Protein AF-A0A017T327-F1 (afdb_monomer_lite)

Sequence (247 aa):
MPFDPSALSPHARAAYIRLGWAYSSTDTLTQANEVLNALEKHTPHLAQHGFDATDAARLADARDALEAAGVHRTEQAGAKQRGRLAFTDAIQQAMDARATSSAVLAAVRTALRDTGAPEDPLRLATTTLSQTARLPREGIRAVGLHTQLELLLAAFADHHIAGAATARGGPATVAALTASITTLLAATRDRPARRGTPEETEFLDNQPRRPRADPPGGLDTSQGSRSADPERMSPAPSDPSPSSHPR

Radius of gyration: 33.73 Å; chains: 1; bounding box: 61×64×88 Å

Secondary structure (DSSP, 8-state):
----GGGS-HHHHHHHHHHHTTS-HHHHHHHHHHHHHHHHHHHHHHHHTT--HHHHHHHHHHHHHHHHHHHHHHHHHHHHHHHHHHHHHHHHHHHHHHHHHHHHHHHHHHHHHHTT--HHHHHHHHHHHHHHSSPPPGGGHHHHHHHHHHHHHHHHTSHHHHHHHGGGTHHHHHHHHHHHHHHHHHHHHSS--SS--HHHHHHHHTS------PPP-----------------PPPP----------

Foldseek 3Di:
DADDLVPDDPVVSVVVVVVCVVDDLVRLLVVLVVVLVVCVPCVVVVVVVVCHPVNSVVSVSVSVVSVVVVVVVVVVVVLLVVLVVLLVVLLVLLVVLLVLLLVLLVQLLVVCVVVVHDVVLNVLSVVLNVQSVDQDDPVCRLVSSLVNLVSSLVSCPPPSSVVSSVVVCSVVSNVSSVVSSVSSVVSVVSNPDDDDDVVRVCVVVPDPPPPPPDPDDDDPDDDDDDDDDDDDDDDDDDDDDDDDDDD

Structure (mmCIF, N/CA/C/O backbone):
data_AF-A0A017T327-F1
#
_entry.id   AF-A0A017T327-F1
#
loop_
_atom_site.group_PDB
_atom_site.id
_atom_site.type_symbol
_atom_site.label_atom_id
_atom_site.label_alt_id
_atom_site.label_comp_id
_atom_site.label_asym_id
_atom_site.label_entity_id
_atom_site.label_seq_id
_atom_site.pdbx_PDB_ins_code
_atom_site.Cartn_x
_atom_site.Cartn_y
_atom_site.Cartn_z
_atom_site.occupancy
_atom_site.B_iso_or_equiv
_atom_site.auth_seq_id
_atom_site.auth_comp_id
_atom_site.auth_asym_id
_atom_site.auth_atom_id
_atom_site.pdbx_PDB_model_num
ATOM 1 N N . MET A 1 1 ? 30.798 -8.157 -29.523 1.00 56.25 1 MET A N 1
ATOM 2 C CA . MET A 1 1 ? 31.201 -7.676 -28.178 1.00 56.25 1 MET A CA 1
ATOM 3 C C . MET A 1 1 ? 30.084 -6.744 -27.784 1.00 56.25 1 MET A C 1
ATOM 5 O O . MET A 1 1 ? 29.883 -5.809 -28.544 1.00 56.25 1 MET A O 1
ATOM 9 N N . PRO A 1 2 ? 29.338 -7.009 -26.702 1.00 75.00 2 PRO A N 1
ATOM 10 C CA . PRO A 1 2 ? 28.134 -6.243 -26.397 1.00 75.00 2 PRO A CA 1
ATOM 11 C C . PRO A 1 2 ? 28.452 -4.745 -26.347 1.00 75.00 2 PRO A C 1
ATOM 13 O O . PRO A 1 2 ? 29.491 -4.347 -25.818 1.00 75.00 2 PRO A O 1
ATOM 16 N N . PHE A 1 3 ? 27.579 -3.930 -26.938 1.00 76.19 3 PHE A N 1
ATOM 17 C CA . PHE A 1 3 ? 27.744 -2.482 -26.956 1.00 76.19 3 PHE A CA 1
ATOM 18 C C . PHE A 1 3 ? 27.777 -1.934 -25.521 1.00 76.19 3 PHE A C 1
ATOM 20 O O . PHE A 1 3 ? 26.806 -2.073 -24.779 1.00 76.19 3 PHE A O 1
ATOM 27 N N . ASP A 1 4 ? 28.887 -1.296 -25.143 1.00 79.31 4 ASP A N 1
ATOM 28 C CA . ASP A 1 4 ? 29.060 -0.653 -23.840 1.00 79.31 4 ASP A CA 1
ATOM 29 C C . ASP A 1 4 ? 29.062 0.882 -23.996 1.00 79.31 4 ASP A C 1
ATOM 31 O O . ASP A 1 4 ? 30.048 1.461 -24.467 1.00 79.31 4 ASP A O 1
ATOM 35 N N . PRO A 1 5 ? 27.987 1.580 -23.577 1.00 74.62 5 PRO A N 1
ATOM 36 C CA . PRO A 1 5 ? 27.907 3.037 -23.655 1.00 74.62 5 PRO A CA 1
ATOM 37 C C . PRO A 1 5 ? 28.948 3.758 -22.790 1.00 74.62 5 PRO A C 1
ATOM 39 O O . PRO A 1 5 ? 29.216 4.939 -23.025 1.00 74.62 5 PRO A O 1
ATOM 42 N N . SER A 1 6 ? 29.497 3.091 -21.770 1.00 82.81 6 SER A N 1
ATOM 43 C CA . SER A 1 6 ? 30.489 3.670 -20.858 1.00 82.81 6 SER A CA 1
ATOM 44 C C . SER A 1 6 ? 31.892 3.734 -21.468 1.00 82.81 6 SER A C 1
ATOM 46 O O . SER A 1 6 ? 32.700 4.561 -21.051 1.00 82.81 6 SER A O 1
ATOM 48 N N . ALA A 1 7 ? 32.143 2.950 -22.521 1.00 87.38 7 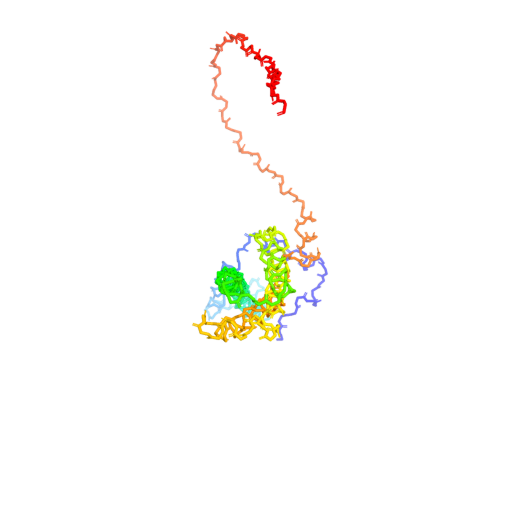ALA A N 1
ATOM 49 C CA . ALA A 1 7 ? 33.377 2.992 -23.300 1.00 87.38 7 ALA A CA 1
ATOM 50 C C . ALA A 1 7 ? 33.428 4.169 -24.298 1.00 87.38 7 ALA A C 1
ATOM 52 O O . ALA A 1 7 ? 34.470 4.431 -24.903 1.00 87.38 7 ALA A O 1
ATOM 53 N N . LEU A 1 8 ? 32.316 4.887 -24.496 1.00 83.75 8 LEU A N 1
ATOM 54 C CA . LEU A 1 8 ? 32.266 6.059 -25.369 1.00 83.75 8 LEU A CA 1
ATOM 55 C C . LEU A 1 8 ? 32.911 7.277 -24.705 1.00 83.75 8 LEU A C 1
ATOM 57 O O . LEU A 1 8 ? 32.752 7.519 -23.508 1.00 83.75 8 LEU A O 1
ATOM 61 N N . SER A 1 9 ? 33.559 8.125 -25.508 1.00 92.25 9 SER A N 1
ATOM 62 C CA . SER A 1 9 ? 34.016 9.424 -25.011 1.00 92.25 9 SER A CA 1
ATOM 63 C C . SER A 1 9 ? 32.823 10.269 -24.528 1.00 92.25 9 SER A C 1
ATOM 65 O O . SER A 1 9 ? 31.735 10.188 -25.115 1.00 92.25 9 SER A O 1
ATOM 67 N N . PRO A 1 10 ? 32.996 11.135 -23.508 1.00 85.94 10 PRO A N 1
ATOM 68 C CA . PRO A 1 10 ? 31.910 11.982 -23.010 1.00 85.94 10 PRO A CA 1
ATOM 69 C C . PRO A 1 10 ? 31.241 12.822 -24.109 1.00 85.94 10 PRO A C 1
ATOM 71 O O . PRO A 1 10 ? 30.020 12.966 -24.124 1.00 85.94 10 PRO A O 1
ATOM 74 N N . HIS A 1 11 ? 32.031 13.319 -25.069 1.00 88.88 11 HIS A N 1
ATOM 75 C CA . HIS A 1 11 ? 31.531 14.086 -26.210 1.00 88.88 11 HIS A CA 1
ATOM 76 C C . HIS A 1 11 ? 30.653 13.238 -27.144 1.00 88.88 11 HIS A C 1
ATOM 78 O O . HIS A 1 11 ? 29.547 13.653 -27.491 1.00 88.88 11 HIS A O 1
ATOM 84 N N . ALA A 1 12 ? 31.111 12.038 -27.522 1.00 83.12 12 ALA A N 1
ATOM 85 C CA . ALA A 1 12 ? 30.338 11.130 -28.371 1.00 83.12 12 ALA A CA 1
ATOM 86 C C . ALA A 1 12 ? 29.037 10.701 -27.679 1.00 83.12 12 ALA A C 1
ATOM 88 O O . ALA A 1 12 ? 27.960 10.779 -28.269 1.00 83.12 12 ALA A O 1
ATOM 89 N N . ARG A 1 13 ? 29.114 10.348 -26.390 1.00 83.94 13 ARG A N 1
ATOM 90 C CA . ARG A 1 13 ? 27.944 10.005 -25.575 1.00 83.94 13 ARG A CA 1
ATOM 91 C C . ARG A 1 13 ? 26.924 11.148 -25.538 1.00 83.94 13 ARG A C 1
ATOM 93 O O . ARG A 1 13 ? 25.742 10.908 -25.767 1.00 83.94 13 ARG A O 1
ATOM 100 N N . ALA A 1 14 ? 27.359 12.389 -25.314 1.00 81.75 14 ALA A N 1
ATOM 101 C CA . ALA A 1 14 ? 26.470 13.554 -25.313 1.00 81.75 14 ALA A CA 1
ATOM 102 C C . ALA A 1 14 ? 25.825 13.819 -26.688 1.00 81.75 14 ALA A C 1
ATOM 104 O O . ALA A 1 14 ? 24.659 14.216 -26.757 1.00 81.75 14 ALA A O 1
ATOM 105 N N . ALA A 1 15 ? 26.556 13.598 -27.785 1.00 82.75 15 ALA A N 1
ATOM 106 C CA . ALA A 1 15 ? 26.017 13.719 -29.138 1.00 82.75 15 ALA A CA 1
ATOM 107 C C . ALA A 1 15 ? 24.936 12.659 -29.416 1.00 82.75 15 ALA A C 1
ATOM 109 O O . ALA A 1 15 ? 23.845 13.012 -29.864 1.00 82.75 15 ALA A O 1
ATOM 110 N N . TYR A 1 16 ? 25.189 11.392 -29.074 1.00 82.19 16 TYR A N 1
ATOM 111 C CA . TYR A 1 16 ? 24.212 10.313 -29.252 1.00 82.19 16 TYR A CA 1
ATOM 112 C C . TYR A 1 16 ? 22.979 10.470 -28.363 1.00 82.19 16 TYR A C 1
ATOM 114 O O . TYR A 1 16 ? 21.868 10.245 -28.832 1.00 82.19 16 TYR A O 1
ATOM 122 N N . ILE A 1 17 ? 23.141 10.924 -27.116 1.00 78.62 17 ILE A N 1
ATOM 123 C CA . ILE A 1 17 ? 22.007 11.248 -26.236 1.00 78.62 17 ILE A CA 1
ATOM 124 C C . ILE A 1 17 ? 21.116 12.313 -26.881 1.00 78.62 17 ILE A C 1
ATOM 126 O O . ILE A 1 17 ? 19.901 12.149 -26.941 1.00 78.62 17 ILE A O 1
ATOM 130 N N . ARG A 1 18 ? 21.721 13.385 -27.404 1.00 81.00 18 ARG A N 1
ATOM 131 C CA . ARG A 1 18 ? 20.990 14.473 -28.062 1.00 81.00 18 ARG A CA 1
ATOM 132 C C . ARG A 1 18 ? 20.267 13.999 -29.318 1.00 81.00 18 ARG A C 1
ATOM 134 O O . ARG A 1 18 ? 19.138 14.417 -29.556 1.00 81.00 18 ARG A O 1
ATOM 141 N N . LEU A 1 19 ? 20.900 13.125 -30.100 1.00 77.06 19 LEU A N 1
ATOM 142 C CA . LEU A 1 19 ? 20.279 12.505 -31.267 1.00 77.06 19 LEU A CA 1
ATOM 143 C C . LEU A 1 19 ? 19.085 11.633 -30.853 1.00 77.06 19 LEU A C 1
ATOM 145 O O . LEU A 1 19 ? 18.007 11.759 -31.425 1.00 77.06 19 LEU A O 1
ATOM 149 N N . GLY A 1 20 ? 19.244 10.831 -29.799 1.00 74.94 20 GLY A N 1
ATOM 150 C CA . GLY A 1 20 ? 18.181 10.002 -29.228 1.00 74.94 20 GLY A CA 1
ATOM 151 C C . GLY A 1 20 ? 17.001 10.787 -28.645 1.00 74.94 20 GLY A C 1
ATOM 152 O O . GLY A 1 20 ? 15.963 10.199 -28.375 1.00 74.94 20 GLY A O 1
ATOM 153 N N . TRP A 1 21 ? 17.108 12.108 -28.464 1.00 75.12 21 TRP A N 1
ATOM 154 C CA . TRP A 1 21 ? 15.959 12.951 -28.108 1.00 75.12 21 TRP A CA 1
ATOM 155 C C . TRP A 1 21 ? 15.069 13.308 -29.299 1.00 75.12 21 TRP A C 1
ATOM 157 O O . TRP A 1 21 ? 13.922 13.707 -29.100 1.00 75.12 21 TRP A O 1
ATOM 167 N N . ALA A 1 22 ? 15.595 13.233 -30.522 1.00 82.12 22 ALA A N 1
ATOM 168 C CA . ALA A 1 22 ? 14.849 13.557 -31.734 1.00 82.12 22 ALA A CA 1
ATOM 169 C C . ALA A 1 22 ? 14.054 12.359 -32.278 1.00 82.12 22 ALA A C 1
ATOM 171 O O . ALA A 1 22 ? 13.077 12.569 -32.992 1.00 82.12 22 ALA A O 1
ATOM 172 N N . TYR A 1 23 ? 14.444 11.133 -31.918 1.00 79.62 23 TYR A N 1
ATOM 173 C CA . TYR A 1 23 ? 13.858 9.894 -32.429 1.00 79.62 23 TYR A CA 1
ATOM 174 C C . TYR A 1 23 ? 13.314 9.036 -31.290 1.00 79.62 23 TYR A C 1
ATOM 176 O O . TYR A 1 23 ? 13.952 8.898 -30.246 1.00 79.62 23 TYR A O 1
ATOM 184 N N . SER A 1 24 ? 12.136 8.438 -31.478 1.00 78.56 24 SER A N 1
ATOM 185 C CA . SER A 1 24 ? 11.610 7.496 -30.490 1.00 78.56 24 SER A CA 1
ATOM 186 C C . SER A 1 24 ? 12.410 6.188 -30.518 1.00 78.56 24 SER A C 1
ATOM 188 O O . SER A 1 24 ? 12.987 5.808 -31.543 1.00 78.56 24 SER A O 1
ATOM 190 N N . SER A 1 25 ? 12.439 5.457 -29.398 1.00 80.00 25 SER A N 1
ATOM 191 C CA . SER A 1 25 ? 13.075 4.134 -29.358 1.00 80.00 25 SER A CA 1
ATOM 192 C C . SER A 1 25 ? 12.413 3.145 -30.318 1.00 80.00 25 SER A C 1
ATOM 194 O O . SER A 1 25 ? 13.096 2.286 -30.860 1.00 80.00 25 SER A O 1
ATOM 196 N N . THR A 1 26 ? 11.105 3.282 -30.555 1.00 77.50 26 THR A N 1
ATOM 197 C CA . THR A 1 26 ? 10.346 2.432 -31.481 1.00 77.50 26 THR A CA 1
ATOM 198 C C . THR A 1 26 ? 10.752 2.686 -32.929 1.00 77.50 26 THR A C 1
ATOM 200 O O . THR A 1 26 ? 11.029 1.734 -33.658 1.00 77.50 26 THR A O 1
ATOM 203 N N . ASP A 1 27 ? 10.859 3.955 -33.332 1.00 81.12 27 ASP A N 1
ATOM 204 C CA . ASP A 1 27 ? 11.292 4.316 -34.689 1.00 81.12 27 ASP A CA 1
ATOM 205 C C . ASP A 1 27 ? 12.746 3.891 -34.913 1.00 81.12 27 ASP A C 1
ATOM 207 O O . ASP A 1 27 ? 13.074 3.307 -35.941 1.00 81.12 27 ASP A O 1
ATOM 211 N N . THR A 1 28 ? 13.599 4.097 -33.903 1.00 86.00 28 THR A N 1
ATOM 212 C CA . THR A 1 28 ? 15.014 3.697 -33.944 1.00 86.00 28 THR A CA 1
ATOM 213 C C . THR A 1 28 ? 15.168 2.178 -34.090 1.00 86.00 28 THR A C 1
ATOM 215 O O . THR A 1 28 ? 15.974 1.722 -34.899 1.00 86.00 28 THR A O 1
ATOM 218 N N . LEU A 1 29 ? 14.386 1.377 -33.352 1.00 87.44 29 LEU A N 1
ATOM 219 C CA . LEU A 1 29 ? 14.380 -0.086 -33.491 1.00 87.44 29 LEU A CA 1
ATOM 220 C C . LEU A 1 29 ? 13.860 -0.531 -34.861 1.00 87.44 29 LEU A C 1
ATOM 222 O O . LEU A 1 29 ? 14.430 -1.437 -35.467 1.00 87.44 29 LEU A O 1
ATOM 226 N N . THR A 1 30 ? 12.797 0.107 -35.354 1.00 87.06 30 THR A N 1
ATOM 227 C CA . THR A 1 30 ? 12.218 -0.195 -36.671 1.00 87.06 30 THR A CA 1
ATOM 228 C C . THR A 1 30 ? 13.243 0.065 -37.770 1.00 87.06 30 THR A C 1
ATOM 230 O O . THR A 1 30 ? 13.539 -0.834 -38.555 1.00 87.06 30 THR A O 1
ATOM 233 N N . GLN A 1 31 ? 13.875 1.240 -37.751 1.00 91.56 31 GLN A N 1
ATOM 234 C CA . GLN A 1 31 ? 14.923 1.605 -38.699 1.00 91.56 31 GLN A CA 1
ATOM 235 C C . GLN A 1 31 ? 16.133 0.663 -38.609 1.00 91.56 31 GLN A C 1
ATOM 237 O O . GLN A 1 31 ? 16.654 0.237 -39.638 1.00 91.56 31 GLN A O 1
ATOM 242 N N . ALA A 1 32 ? 16.576 0.294 -37.402 1.00 91.88 32 ALA A N 1
ATOM 243 C CA . ALA A 1 32 ? 17.675 -0.656 -37.232 1.00 91.88 32 ALA A CA 1
ATOM 244 C C . ALA A 1 32 ? 17.343 -2.028 -37.845 1.00 91.88 32 ALA A C 1
ATOM 246 O O . ALA A 1 32 ? 18.176 -2.602 -38.542 1.00 91.88 32 ALA A O 1
ATOM 247 N N . ASN A 1 33 ? 16.119 -2.527 -37.647 1.00 92.56 33 ASN A N 1
ATOM 248 C CA . ASN A 1 33 ? 15.657 -3.775 -38.257 1.00 92.56 33 ASN A CA 1
ATOM 249 C C . ASN A 1 33 ? 15.582 -3.693 -39.785 1.00 92.56 33 ASN A C 1
ATOM 251 O O . ASN A 1 33 ? 16.017 -4.620 -40.464 1.00 92.56 33 ASN A O 1
ATOM 255 N N . GLU A 1 34 ? 15.075 -2.593 -40.339 1.00 92.94 34 GLU A N 1
ATOM 256 C CA . GLU A 1 34 ? 15.037 -2.381 -41.791 1.00 92.94 34 GLU A CA 1
ATOM 257 C C . GLU A 1 34 ? 16.441 -2.394 -42.403 1.00 92.94 34 GLU A C 1
ATOM 259 O O . GLU A 1 34 ? 16.666 -3.068 -43.410 1.00 92.94 34 GLU A O 1
ATOM 264 N N . VAL A 1 35 ? 17.400 -1.710 -41.771 1.00 90.75 35 VAL A N 1
ATOM 265 C CA . VAL A 1 35 ? 18.796 -1.673 -42.230 1.00 90.75 35 VAL A CA 1
ATOM 266 C C . VAL A 1 35 ? 19.452 -3.052 -42.120 1.00 90.75 35 VAL A C 1
ATOM 268 O O . VAL A 1 35 ? 20.104 -3.489 -43.069 1.00 90.75 35 VAL A O 1
ATOM 271 N N . LEU A 1 36 ? 19.245 -3.772 -41.012 1.00 91.69 36 LEU A N 1
ATOM 272 C CA . LEU A 1 36 ? 19.765 -5.133 -40.827 1.00 91.69 36 LEU A CA 1
ATOM 273 C C . LEU A 1 36 ? 19.181 -6.124 -41.844 1.00 91.69 36 LEU A C 1
ATOM 275 O O . LEU A 1 36 ? 19.925 -6.927 -42.403 1.00 91.69 36 LEU A O 1
ATOM 279 N N . ASN A 1 37 ? 17.895 -6.009 -42.176 1.00 91.06 37 ASN A N 1
ATOM 280 C CA . ASN A 1 37 ? 17.264 -6.823 -43.219 1.00 91.06 37 ASN A CA 1
ATOM 281 C C . ASN A 1 37 ? 17.762 -6.453 -44.628 1.00 91.06 37 ASN A C 1
ATOM 283 O O . ASN A 1 37 ? 17.908 -7.315 -45.496 1.00 91.06 37 ASN A O 1
ATOM 287 N N . ALA A 1 38 ? 18.020 -5.167 -44.887 1.00 89.75 38 ALA A N 1
ATOM 288 C CA . ALA A 1 38 ? 18.541 -4.702 -46.171 1.00 89.75 38 ALA A CA 1
ATOM 289 C C . ALA A 1 38 ? 19.991 -5.158 -46.414 1.00 89.75 38 ALA A C 1
ATOM 291 O O . ALA A 1 38 ? 20.368 -5.419 -47.562 1.00 89.75 38 ALA A O 1
ATOM 292 N N . LEU A 1 39 ? 20.790 -5.300 -45.350 1.00 90.88 39 LEU A N 1
ATOM 293 C CA . LEU A 1 39 ? 22.178 -5.764 -45.427 1.00 90.88 39 LEU A CA 1
ATOM 294 C C . LEU A 1 39 ? 22.304 -7.134 -46.099 1.00 90.88 39 LEU A C 1
ATOM 296 O O . LEU A 1 39 ? 23.193 -7.307 -46.936 1.00 90.88 39 LEU A O 1
ATOM 300 N N . GLU A 1 40 ? 21.372 -8.058 -45.845 1.00 85.75 40 GLU A N 1
ATOM 301 C CA . GLU A 1 40 ? 21.364 -9.394 -46.463 1.00 85.75 40 GLU A CA 1
ATOM 302 C C . GLU A 1 40 ? 21.378 -9.342 -47.999 1.00 85.75 40 GLU A C 1
ATOM 304 O O . GLU A 1 40 ? 21.952 -10.211 -48.653 1.00 85.75 40 GLU A O 1
ATOM 309 N N . LYS A 1 41 ? 20.771 -8.303 -48.586 1.00 91.81 41 LYS A N 1
ATOM 310 C CA . LYS A 1 41 ? 20.596 -8.162 -50.040 1.00 91.81 41 LYS A CA 1
ATOM 311 C C . LYS A 1 41 ? 21.563 -7.166 -50.674 1.00 91.81 41 LYS A C 1
ATOM 313 O O . LYS A 1 41 ? 21.853 -7.275 -51.864 1.00 91.81 41 LYS A O 1
ATOM 318 N N . HIS A 1 42 ? 22.052 -6.193 -49.905 1.00 94.06 42 HIS A N 1
ATOM 319 C CA . HIS A 1 42 ? 22.751 -5.019 -50.441 1.00 94.06 42 HIS A CA 1
ATOM 320 C C . HIS A 1 42 ? 24.172 -4.811 -49.901 1.00 94.06 42 HIS A C 1
ATOM 322 O O . HIS A 1 42 ? 24.777 -3.782 -50.204 1.00 94.06 42 HIS A O 1
ATOM 328 N N . THR A 1 43 ? 24.744 -5.782 -49.175 1.00 91.94 43 THR A N 1
ATOM 329 C CA . THR A 1 43 ? 26.125 -5.707 -48.646 1.00 91.94 43 THR A CA 1
ATOM 330 C C . THR A 1 43 ? 27.156 -5.165 -49.658 1.00 91.94 43 THR A C 1
ATOM 332 O O . THR A 1 43 ? 27.876 -4.232 -49.303 1.00 91.94 43 THR A O 1
ATOM 335 N N . PRO A 1 44 ? 27.231 -5.642 -50.925 1.00 91.25 44 PRO A N 1
ATOM 336 C CA . PRO A 1 44 ? 28.252 -5.164 -51.863 1.00 91.25 44 PRO A CA 1
ATOM 337 C C . PRO A 1 44 ? 28.135 -3.673 -52.203 1.00 91.25 44 PRO A C 1
ATOM 339 O O . PRO A 1 44 ? 29.142 -3.026 -52.474 1.00 91.25 44 PRO A O 1
ATOM 342 N N . HIS A 1 45 ? 26.917 -3.125 -52.189 1.00 92.44 45 HIS A N 1
ATOM 343 C CA . HIS A 1 45 ? 26.681 -1.710 -52.468 1.00 92.44 45 HIS A CA 1
ATOM 344 C C . HIS A 1 45 ? 26.941 -0.847 -51.228 1.00 92.44 45 HIS A C 1
ATOM 346 O O . HIS A 1 45 ? 27.563 0.204 -51.328 1.00 92.44 45 HIS A O 1
ATOM 352 N N . LEU A 1 46 ? 26.558 -1.322 -50.041 1.00 87.19 46 LEU A N 1
ATOM 353 C CA . LEU A 1 46 ? 26.816 -0.626 -48.776 1.00 87.19 46 LEU A CA 1
ATOM 354 C C . LEU A 1 46 ? 28.318 -0.504 -48.473 1.00 87.19 46 LEU A C 1
ATOM 356 O O . LEU A 1 46 ? 28.767 0.553 -48.026 1.00 87.19 46 LEU A O 1
ATOM 360 N N . ALA A 1 47 ? 29.112 -1.515 -48.841 1.00 90.12 47 ALA A N 1
ATOM 361 C CA . ALA A 1 47 ? 30.569 -1.464 -48.737 1.00 90.12 47 ALA A CA 1
ATOM 362 C C . ALA A 1 47 ? 31.193 -0.330 -49.578 1.00 90.12 47 ALA A C 1
ATOM 364 O O . ALA A 1 47 ? 32.182 0.270 -49.161 1.00 90.12 47 ALA A O 1
ATOM 365 N N . GLN A 1 48 ? 30.596 0.028 -50.725 1.00 93.19 48 GLN A N 1
ATOM 366 C CA . GLN A 1 48 ? 31.052 1.162 -51.552 1.00 93.19 48 GLN A CA 1
ATOM 367 C C . GLN A 1 48 ? 30.835 2.516 -50.860 1.00 93.19 48 GLN A C 1
ATOM 369 O O . GLN A 1 48 ? 31.499 3.494 -51.196 1.00 93.19 48 GLN A O 1
ATOM 374 N N . HIS A 1 49 ? 29.934 2.565 -49.878 1.00 90.75 49 HIS A N 1
ATOM 375 C CA . HIS A 1 49 ? 29.635 3.743 -49.068 1.00 90.75 49 HIS A CA 1
ATOM 376 C C . HIS A 1 49 ? 30.312 3.711 -47.690 1.00 90.75 49 HIS A C 1
ATOM 378 O O . HIS A 1 49 ? 30.008 4.543 -46.839 1.00 90.75 49 HIS A O 1
ATOM 384 N N . GLY A 1 50 ? 31.245 2.777 -47.477 1.00 91.25 50 GLY A N 1
ATOM 385 C CA . GLY A 1 50 ? 32.019 2.679 -46.242 1.00 91.25 50 GLY A CA 1
ATOM 386 C C . GLY A 1 50 ? 31.268 2.051 -45.069 1.00 91.25 50 GLY A C 1
ATOM 387 O O . GLY A 1 50 ? 31.734 2.190 -43.947 1.00 91.25 50 GLY A O 1
ATOM 388 N N . PHE A 1 51 ? 30.137 1.379 -45.311 1.00 90.62 51 PHE A N 1
ATOM 389 C CA . PHE A 1 51 ? 29.445 0.588 -44.295 1.00 90.62 51 PHE A CA 1
ATOM 390 C C . PHE A 1 51 ? 29.883 -0.873 -44.409 1.00 90.62 51 PHE A C 1
ATOM 392 O O . PHE A 1 51 ? 29.591 -1.537 -45.410 1.00 90.62 51 PHE A O 1
ATOM 399 N N . ASP A 1 52 ? 30.597 -1.367 -43.402 1.00 91.81 52 ASP A N 1
ATOM 400 C CA . ASP A 1 52 ? 31.197 -2.700 -43.426 1.00 91.81 52 ASP A CA 1
ATOM 401 C C . ASP A 1 52 ? 30.536 -3.689 -42.443 1.00 91.81 52 ASP A C 1
ATOM 403 O O . ASP A 1 52 ? 29.529 -3.410 -41.787 1.00 91.81 52 ASP A O 1
ATOM 407 N N . ALA A 1 53 ? 31.097 -4.899 -42.356 1.00 89.81 53 ALA A N 1
ATOM 408 C CA . ALA A 1 53 ? 30.607 -5.938 -41.451 1.00 89.81 53 ALA A CA 1
ATOM 409 C C . ALA A 1 53 ? 30.757 -5.568 -39.960 1.00 89.81 53 ALA A C 1
ATOM 411 O O . ALA A 1 53 ? 29.984 -6.044 -39.127 1.00 89.81 53 ALA A O 1
ATOM 412 N N . THR A 1 54 ? 31.727 -4.721 -39.613 1.00 91.06 54 THR A N 1
ATOM 413 C CA . THR A 1 54 ? 31.926 -4.222 -38.247 1.00 91.06 54 THR A CA 1
ATOM 414 C C . THR A 1 54 ? 30.800 -3.269 -37.864 1.00 91.06 54 THR A C 1
ATOM 416 O O . THR A 1 54 ? 30.269 -3.360 -36.755 1.00 91.06 54 THR A O 1
ATOM 419 N N . ASP A 1 55 ? 30.406 -2.381 -38.776 1.00 90.81 55 ASP A N 1
ATOM 420 C CA . ASP A 1 55 ? 29.290 -1.458 -38.559 1.00 90.81 55 ASP A CA 1
ATOM 421 C C . ASP A 1 55 ? 27.952 -2.197 -38.477 1.00 90.81 55 ASP A C 1
ATOM 423 O O . ASP A 1 55 ? 27.145 -1.912 -37.588 1.00 90.81 55 ASP A O 1
ATOM 427 N N . ALA A 1 56 ? 27.751 -3.212 -39.326 1.00 91.62 56 ALA A N 1
ATOM 428 C CA . ALA A 1 56 ? 26.604 -4.117 -39.243 1.00 91.62 56 ALA A CA 1
ATOM 429 C C . ALA A 1 56 ? 26.507 -4.792 -37.865 1.00 91.62 56 ALA A C 1
ATOM 431 O O . ALA A 1 56 ? 25.445 -4.780 -37.240 1.00 91.62 56 ALA A O 1
ATOM 432 N N . ALA A 1 57 ? 27.624 -5.336 -37.366 1.00 91.62 57 ALA A N 1
ATOM 433 C CA . ALA A 1 57 ? 27.677 -5.975 -36.053 1.00 91.62 57 ALA A CA 1
ATOM 434 C C . ALA A 1 57 ? 27.374 -4.983 -34.919 1.00 91.62 57 ALA A C 1
ATOM 436 O O . ALA A 1 57 ? 26.600 -5.296 -34.017 1.00 91.62 57 ALA A O 1
ATOM 437 N N . ARG A 1 58 ? 27.912 -3.758 -34.989 1.00 88.88 58 ARG A N 1
ATOM 438 C CA . ARG A 1 58 ? 27.621 -2.697 -34.009 1.00 88.88 58 ARG A CA 1
ATOM 439 C C . ARG A 1 58 ? 26.153 -2.282 -34.016 1.00 88.88 58 ARG A C 1
ATOM 441 O O . ARG A 1 58 ? 25.599 -2.037 -32.948 1.00 88.88 58 ARG A O 1
ATOM 448 N N . LEU A 1 59 ? 25.527 -2.191 -35.191 1.00 91.12 59 LEU A N 1
ATOM 449 C CA . LEU A 1 59 ? 24.104 -1.874 -35.309 1.00 91.12 59 LEU A CA 1
ATOM 450 C C . LEU A 1 59 ? 23.232 -2.984 -34.710 1.00 91.12 59 LEU A C 1
ATOM 452 O O . LEU A 1 59 ? 22.280 -2.675 -33.996 1.00 91.12 59 LEU A O 1
ATOM 456 N N . ALA A 1 60 ? 23.572 -4.252 -34.957 1.00 92.88 60 ALA A N 1
ATOM 457 C CA . ALA A 1 60 ? 22.889 -5.393 -34.350 1.00 92.88 60 ALA A CA 1
ATOM 458 C C . ALA A 1 60 ? 23.025 -5.382 -32.818 1.00 92.88 60 ALA A C 1
ATOM 460 O O . ALA A 1 60 ? 22.012 -5.407 -32.122 1.00 92.88 60 ALA A O 1
ATOM 461 N N . ASP A 1 61 ? 24.247 -5.221 -32.297 1.00 89.06 61 ASP A N 1
ATOM 462 C CA . ASP A 1 61 ? 24.502 -5.131 -30.853 1.00 89.06 61 ASP A CA 1
ATOM 463 C C . ASP A 1 61 ? 23.735 -3.947 -30.216 1.00 89.06 61 ASP A C 1
ATOM 465 O O . ASP A 1 61 ? 23.168 -4.071 -29.128 1.00 89.06 61 ASP A O 1
ATOM 469 N N . ALA A 1 62 ? 23.676 -2.794 -30.895 1.00 87.31 62 ALA A N 1
ATOM 470 C CA . ALA A 1 62 ? 22.943 -1.618 -30.424 1.00 87.31 62 ALA A CA 1
ATOM 471 C C . ALA A 1 62 ? 21.416 -1.809 -30.456 1.00 87.31 62 ALA A C 1
ATOM 473 O O . ALA A 1 62 ? 20.730 -1.361 -29.533 1.00 87.31 62 ALA A O 1
ATOM 474 N N . ARG A 1 63 ? 20.879 -2.478 -31.486 1.00 91.31 63 ARG A N 1
ATOM 475 C CA . ARG A 1 63 ? 19.459 -2.851 -31.565 1.00 91.31 63 ARG A CA 1
ATOM 476 C C . ARG A 1 63 ? 19.090 -3.770 -30.406 1.00 91.31 63 ARG A C 1
ATOM 478 O O . ARG A 1 63 ? 18.136 -3.468 -29.696 1.00 91.31 63 ARG A O 1
ATOM 485 N N . ASP A 1 64 ? 19.855 -4.837 -30.195 1.00 89.25 64 ASP A N 1
ATOM 486 C CA . ASP A 1 64 ? 19.570 -5.836 -29.159 1.00 89.25 64 ASP A CA 1
ATOM 487 C C . ASP A 1 64 ? 19.633 -5.204 -27.762 1.00 89.25 64 ASP A C 1
ATOM 489 O O . ASP A 1 64 ? 18.765 -5.438 -26.918 1.00 89.25 64 ASP A O 1
ATOM 493 N N . ALA A 1 65 ? 20.603 -4.312 -27.532 1.00 83.62 65 ALA A N 1
ATOM 494 C CA . ALA A 1 65 ? 20.684 -3.531 -26.301 1.00 83.62 65 ALA A CA 1
ATOM 495 C C . ALA A 1 65 ? 19.473 -2.596 -26.114 1.00 83.62 65 ALA A C 1
ATOM 497 O O . ALA A 1 65 ? 18.960 -2.459 -24.999 1.00 83.62 65 ALA A O 1
ATOM 498 N N . LEU A 1 66 ? 18.998 -1.951 -27.185 1.00 83.94 66 LEU A N 1
ATOM 499 C CA . LEU A 1 66 ? 17.830 -1.070 -27.143 1.00 83.94 66 LEU A CA 1
ATOM 500 C C . LEU A 1 66 ? 16.529 -1.851 -26.902 1.00 83.94 66 LEU A C 1
ATOM 502 O O . LEU A 1 66 ? 15.678 -1.390 -26.138 1.00 83.94 66 LEU A O 1
ATOM 506 N N . GLU A 1 67 ? 16.392 -3.031 -27.501 1.00 84.94 67 GLU A N 1
ATOM 507 C CA . GLU A 1 67 ? 15.266 -3.942 -27.292 1.00 84.94 67 GLU A CA 1
ATOM 508 C C . GLU A 1 67 ? 15.236 -4.453 -25.84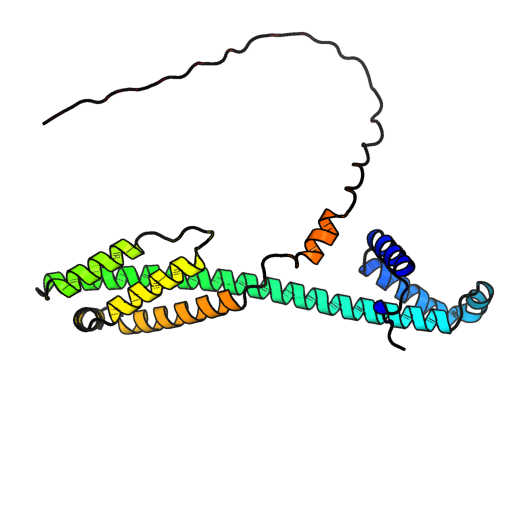6 1.00 84.94 67 GLU A C 1
ATOM 510 O O . GLU A 1 67 ? 14.227 -4.280 -25.154 1.00 84.94 67 GLU A O 1
ATOM 515 N N . ALA A 1 68 ? 16.364 -4.963 -25.341 1.00 76.38 68 ALA A N 1
ATOM 516 C CA . ALA A 1 68 ? 16.501 -5.397 -23.951 1.00 76.38 68 ALA A CA 1
ATOM 517 C C . ALA A 1 68 ? 16.188 -4.258 -22.963 1.00 76.38 68 ALA A C 1
ATOM 519 O O . ALA A 1 68 ? 15.425 -4.432 -22.008 1.00 76.38 68 ALA A O 1
ATOM 520 N N . ALA A 1 69 ? 16.697 -3.048 -23.222 1.00 76.88 69 ALA A N 1
ATOM 521 C CA . ALA A 1 69 ? 16.369 -1.871 -22.420 1.00 76.88 69 ALA A CA 1
ATOM 522 C C . ALA A 1 69 ? 14.869 -1.516 -22.480 1.00 76.88 69 ALA A C 1
ATOM 524 O O . ALA A 1 69 ? 14.300 -1.082 -21.474 1.00 76.88 69 ALA A O 1
ATOM 525 N N . GLY A 1 70 ? 14.215 -1.698 -23.631 1.00 77.38 70 GLY A N 1
ATOM 526 C CA . GLY A 1 70 ? 12.773 -1.505 -23.805 1.00 77.38 70 GLY A CA 1
ATOM 527 C C . GLY A 1 70 ? 11.931 -2.472 -22.967 1.00 77.38 70 GLY A C 1
ATOM 528 O O . GLY A 1 70 ? 10.977 -2.041 -22.305 1.00 77.38 70 GLY A O 1
ATOM 529 N N . VAL A 1 71 ? 12.320 -3.750 -22.923 1.00 70.00 71 VAL A N 1
ATOM 530 C CA . VAL A 1 71 ? 11.695 -4.773 -22.067 1.00 70.00 71 VAL A CA 1
ATOM 531 C C . VAL A 1 71 ? 11.810 -4.370 -20.597 1.00 70.00 71 VAL A C 1
ATOM 533 O O . VAL A 1 71 ? 10.790 -4.239 -19.916 1.00 70.00 71 VAL A O 1
ATOM 536 N N . HIS A 1 72 ? 13.015 -4.028 -20.134 1.00 69.12 72 HIS A N 1
ATOM 537 C CA . HIS A 1 72 ? 13.233 -3.618 -18.744 1.00 69.12 72 HIS A CA 1
ATOM 538 C C . HIS A 1 72 ? 12.448 -2.362 -18.347 1.00 69.12 72 HIS A C 1
ATOM 540 O O . HIS A 1 72 ? 11.882 -2.307 -17.254 1.00 69.12 72 HIS A O 1
ATOM 546 N N . ARG A 1 73 ? 12.344 -1.353 -19.226 1.00 73.00 73 ARG A N 1
ATOM 547 C CA . ARG A 1 73 ? 11.514 -0.161 -18.959 1.00 73.00 73 ARG A CA 1
ATOM 548 C C . ARG A 1 73 ? 10.043 -0.525 -18.791 1.00 73.00 73 ARG A C 1
ATOM 550 O O . ARG A 1 73 ? 9.381 0.005 -17.898 1.00 73.00 73 ARG A O 1
ATOM 557 N N . THR A 1 74 ? 9.536 -1.421 -19.633 1.00 69.38 74 THR A N 1
ATOM 558 C CA . THR A 1 74 ? 8.138 -1.868 -19.587 1.00 69.38 74 THR A CA 1
ATOM 559 C C . THR A 1 74 ? 7.863 -2.672 -18.317 1.00 69.38 74 THR A C 1
ATOM 561 O O . THR A 1 74 ? 6.871 -2.420 -17.629 1.00 69.38 74 THR A O 1
ATOM 564 N N . GLU A 1 75 ? 8.773 -3.569 -17.938 1.00 70.31 75 GLU A N 1
ATOM 565 C CA . GLU A 1 75 ? 8.707 -4.329 -16.686 1.00 70.31 75 GLU A CA 1
ATOM 566 C C . GLU A 1 75 ? 8.729 -3.416 -15.457 1.00 70.31 75 GLU A C 1
ATOM 568 O O . GLU A 1 75 ? 7.888 -3.562 -14.567 1.00 70.31 75 GLU A O 1
ATOM 573 N N . GLN A 1 76 ? 9.636 -2.436 -15.422 1.00 79.44 76 GLN A N 1
ATOM 574 C CA . GLN A 1 76 ? 9.735 -1.459 -14.335 1.00 79.44 76 GLN A CA 1
ATOM 575 C C . GLN A 1 76 ? 8.497 -0.561 -14.257 1.00 79.44 76 GLN A C 1
ATOM 577 O O . GLN A 1 76 ? 7.989 -0.301 -13.163 1.00 79.44 76 GLN A O 1
ATOM 582 N N . ALA A 1 77 ? 7.975 -0.102 -15.398 1.00 77.56 77 ALA A N 1
ATOM 583 C CA . ALA A 1 77 ? 6.731 0.659 -15.452 1.00 77.56 77 ALA A CA 1
ATOM 584 C C . ALA A 1 77 ? 5.551 -0.175 -14.929 1.00 77.56 77 ALA A C 1
ATOM 586 O O . ALA A 1 77 ? 4.772 0.311 -14.103 1.00 77.56 77 ALA A O 1
ATOM 587 N N . GLY A 1 78 ? 5.468 -1.446 -15.333 1.00 79.12 78 GLY A N 1
ATOM 588 C CA . GLY A 1 78 ? 4.480 -2.401 -14.838 1.00 79.12 78 GLY A CA 1
ATOM 589 C C . GLY A 1 78 ? 4.609 -2.653 -13.335 1.00 79.12 78 GLY A C 1
ATOM 590 O O . GLY A 1 78 ? 3.616 -2.581 -12.612 1.00 79.12 78 GLY A O 1
ATOM 591 N N . ALA A 1 79 ? 5.824 -2.871 -12.832 1.00 84.31 79 ALA A N 1
ATOM 592 C CA . ALA A 1 79 ? 6.099 -3.047 -11.407 1.00 84.31 79 ALA A CA 1
ATOM 593 C C . ALA A 1 79 ? 5.715 -1.801 -10.596 1.00 84.31 79 ALA A C 1
ATOM 595 O O . ALA A 1 79 ? 5.037 -1.911 -9.575 1.00 84.31 79 ALA A O 1
ATOM 596 N N . LYS A 1 80 ? 6.054 -0.605 -11.088 1.00 85.81 80 LYS A N 1
ATOM 597 C CA . LYS A 1 80 ? 5.675 0.672 -10.470 1.00 85.81 80 LYS A CA 1
ATOM 598 C C . LYS A 1 80 ? 4.163 0.866 -10.437 1.00 85.81 80 LYS A C 1
ATOM 600 O O . LYS A 1 80 ? 3.640 1.356 -9.437 1.00 85.81 80 LYS A O 1
ATOM 605 N N . GLN A 1 81 ? 3.462 0.501 -11.510 1.00 87.94 81 GLN A N 1
ATOM 606 C CA . GLN A 1 81 ? 2.004 0.574 -11.556 1.00 87.94 81 GLN A CA 1
ATOM 607 C C . GLN A 1 81 ? 1.366 -0.412 -10.573 1.00 87.94 81 GLN A C 1
ATOM 609 O O . GLN A 1 81 ? 0.504 -0.009 -9.795 1.00 87.94 81 GLN A O 1
ATOM 614 N N . ARG A 1 82 ? 1.833 -1.667 -10.542 1.00 89.50 82 ARG A N 1
ATOM 615 C CA . ARG A 1 82 ? 1.376 -2.674 -9.570 1.00 89.50 82 ARG A CA 1
ATOM 616 C C . ARG A 1 82 ? 1.619 -2.226 -8.129 1.00 89.50 82 ARG A C 1
ATOM 618 O O . ARG A 1 82 ? 0.697 -2.283 -7.327 1.00 89.50 82 ARG A O 1
ATOM 625 N N . GLY A 1 83 ? 2.804 -1.697 -7.818 1.00 91.12 83 GLY A N 1
ATOM 626 C CA . GLY A 1 83 ? 3.125 -1.185 -6.482 1.00 91.12 83 GLY A CA 1
ATOM 627 C C . GLY A 1 83 ? 2.248 -0.000 -6.061 1.00 91.12 83 GLY A C 1
ATOM 628 O O . GLY A 1 83 ? 1.840 0.093 -4.908 1.00 91.12 83 GLY A O 1
ATOM 629 N N . ARG A 1 84 ? 1.891 0.891 -6.998 1.00 91.31 84 ARG A N 1
ATOM 630 C CA . ARG A 1 84 ? 0.940 1.985 -6.730 1.00 91.31 84 ARG A CA 1
ATOM 631 C C . ARG A 1 84 ? -0.460 1.474 -6.412 1.00 91.31 84 ARG A C 1
ATOM 633 O O . ARG A 1 84 ? -1.060 1.976 -5.469 1.00 91.31 84 ARG A O 1
ATOM 640 N N . LEU A 1 85 ? -0.964 0.513 -7.186 1.00 93.06 85 LEU A N 1
ATOM 641 C CA . LEU A 1 85 ? -2.275 -0.092 -6.943 1.00 93.06 85 LEU A CA 1
ATOM 642 C C . LEU A 1 85 ? -2.294 -0.817 -5.595 1.00 93.06 85 LEU A C 1
ATOM 644 O O . LEU A 1 85 ? -3.131 -0.497 -4.762 1.00 93.06 85 LEU A O 1
ATOM 648 N N . ALA A 1 86 ? -1.292 -1.660 -5.326 1.00 94.12 86 ALA A N 1
ATOM 649 C CA . ALA A 1 86 ? -1.155 -2.360 -4.050 1.00 94.12 86 ALA A CA 1
ATOM 650 C C . ALA A 1 86 ? -1.111 -1.398 -2.849 1.00 94.12 86 ALA A C 1
ATOM 652 O O . ALA A 1 86 ? -1.720 -1.663 -1.816 1.00 94.12 86 ALA A O 1
ATOM 653 N N . PHE A 1 87 ? -0.433 -0.252 -2.982 1.00 95.25 87 PHE A N 1
ATOM 654 C CA . PHE A 1 87 ? -0.420 0.776 -1.941 1.00 95.25 87 PHE A CA 1
ATOM 655 C C . PHE A 1 87 ? -1.788 1.437 -1.738 1.00 95.25 87 PHE A C 1
ATOM 657 O O . PHE A 1 87 ? -2.209 1.624 -0.597 1.00 95.25 87 PHE A O 1
ATOM 664 N N . THR A 1 88 ? -2.493 1.781 -2.818 1.00 95.56 88 THR A N 1
ATOM 665 C CA . THR A 1 88 ? -3.858 2.322 -2.731 1.00 95.56 88 THR A CA 1
ATOM 666 C C . THR A 1 88 ? -4.809 1.322 -2.070 1.00 95.56 88 THR A C 1
ATOM 668 O O . THR A 1 88 ? -5.541 1.699 -1.155 1.00 95.56 88 THR A O 1
ATOM 671 N N . ASP A 1 89 ? -4.740 0.049 -2.461 1.00 96.56 89 ASP A N 1
ATOM 672 C CA . ASP A 1 89 ? -5.562 -1.023 -1.895 1.00 96.56 89 ASP A CA 1
ATOM 673 C C . ASP A 1 89 ? -5.263 -1.222 -0.404 1.00 96.56 89 ASP A C 1
ATOM 675 O O . ASP A 1 89 ? -6.184 -1.319 0.405 1.00 96.56 89 ASP A O 1
ATOM 679 N N . ALA A 1 90 ? -3.986 -1.196 -0.007 1.00 97.31 90 ALA A N 1
ATOM 680 C CA . ALA A 1 90 ? -3.583 -1.291 1.395 1.00 97.31 90 ALA A CA 1
ATOM 681 C C . ALA A 1 90 ? -4.122 -0.125 2.246 1.00 97.31 90 ALA A C 1
ATOM 683 O O . ALA A 1 90 ? -4.555 -0.334 3.380 1.00 97.31 90 ALA A O 1
ATOM 684 N N . ILE A 1 91 ? -4.135 1.102 1.708 1.00 97.94 91 ILE A N 1
ATOM 685 C CA . ILE A 1 91 ? -4.732 2.266 2.384 1.00 97.94 91 ILE A CA 1
ATOM 686 C C . ILE A 1 91 ? -6.240 2.082 2.551 1.00 97.94 91 ILE A C 1
ATOM 688 O O . ILE A 1 91 ? -6.762 2.359 3.633 1.00 97.94 91 ILE A O 1
ATOM 692 N N . GLN A 1 92 ? -6.928 1.608 1.512 1.00 98.19 92 GLN A N 1
ATOM 693 C CA . GLN A 1 92 ? -8.367 1.366 1.570 1.00 98.19 92 GLN A CA 1
ATOM 694 C C . GLN A 1 92 ? -8.701 0.285 2.607 1.00 98.19 92 GLN A C 1
ATOM 696 O O . GLN A 1 92 ? -9.501 0.531 3.508 1.00 98.19 92 GLN A O 1
ATOM 701 N N . GLN A 1 93 ? -7.994 -0.849 2.575 1.00 97.88 93 GLN A N 1
ATOM 702 C CA . GLN A 1 93 ? -8.135 -1.918 3.569 1.00 97.88 93 GLN A CA 1
ATOM 703 C C . GLN A 1 93 ? -7.896 -1.415 5.000 1.00 97.88 93 GLN A C 1
ATOM 705 O O . GLN A 1 93 ? -8.654 -1.749 5.908 1.00 97.88 93 GLN A O 1
ATOM 710 N N . ALA A 1 94 ? -6.875 -0.580 5.216 1.00 98.12 94 ALA A N 1
ATOM 711 C CA . ALA A 1 94 ? -6.604 0.022 6.520 1.00 98.12 94 ALA A CA 1
ATOM 712 C C . ALA A 1 94 ? -7.737 0.957 6.986 1.00 98.12 94 ALA A C 1
ATOM 714 O O . ALA A 1 94 ? -8.082 0.973 8.170 1.00 98.12 94 ALA A O 1
ATOM 715 N N . MET A 1 95 ? -8.342 1.726 6.076 1.00 98.38 95 MET A N 1
ATOM 716 C CA . MET A 1 95 ? -9.491 2.580 6.392 1.00 98.38 95 MET A CA 1
ATOM 717 C C . MET A 1 95 ? -10.729 1.762 6.775 1.00 98.38 95 MET A C 1
ATOM 719 O O . MET A 1 95 ? -11.390 2.096 7.764 1.00 98.38 95 MET A O 1
ATOM 723 N N . ASP A 1 96 ? -11.000 0.682 6.046 1.00 98.00 96 ASP A N 1
ATOM 724 C CA . ASP A 1 96 ? -12.133 -0.212 6.301 1.00 98.00 96 ASP A CA 1
ATOM 725 C C . ASP A 1 96 ? -11.959 -0.973 7.624 1.00 98.00 96 ASP A C 1
ATOM 727 O O . ASP A 1 96 ? -12.887 -1.041 8.440 1.00 98.00 96 ASP A O 1
ATOM 731 N N . ALA A 1 97 ? -10.744 -1.462 7.897 1.00 97.81 97 ALA A N 1
ATOM 732 C CA . ALA A 1 97 ? -10.394 -2.097 9.165 1.00 97.81 97 ALA A CA 1
ATOM 733 C C . ALA A 1 97 ? -10.556 -1.130 10.344 1.00 97.81 97 ALA A C 1
ATOM 735 O O . ALA A 1 97 ? -11.152 -1.497 11.360 1.00 97.81 97 ALA A O 1
ATOM 736 N N . ARG A 1 98 ? -10.108 0.126 10.204 1.00 98.50 98 ARG A N 1
ATOM 737 C CA . ARG A 1 98 ? -10.327 1.174 11.212 1.00 98.50 98 ARG A CA 1
ATOM 738 C C . ARG A 1 98 ? -11.818 1.391 11.461 1.00 98.50 98 ARG A C 1
ATOM 740 O O . ARG A 1 98 ? -12.243 1.347 12.610 1.00 98.50 98 ARG A O 1
ATOM 747 N N . ALA A 1 99 ? -12.605 1.626 10.409 1.00 98.06 99 ALA A N 1
ATOM 748 C CA . ALA A 1 99 ? -14.034 1.913 10.536 1.00 98.06 99 ALA A CA 1
ATOM 749 C C . ALA A 1 99 ? -14.787 0.768 11.235 1.00 98.06 99 ALA A C 1
ATOM 751 O O . ALA A 1 99 ? -15.524 1.004 12.196 1.00 98.06 99 ALA A O 1
ATOM 752 N N . THR A 1 100 ? -14.532 -0.471 10.810 1.00 97.62 100 THR A N 1
ATOM 753 C CA . THR A 1 100 ? -15.126 -1.680 11.400 1.00 97.62 100 THR A CA 1
ATOM 754 C C . THR A 1 100 ? -14.725 -1.837 12.867 1.00 97.62 100 THR A C 1
ATOM 756 O O . THR A 1 100 ? -15.575 -2.056 13.729 1.00 97.62 100 THR A O 1
ATOM 759 N N . SER A 1 101 ? -13.441 -1.651 13.179 1.00 97.81 101 SER A N 1
ATOM 760 C CA . SER A 1 101 ? -12.924 -1.771 14.547 1.00 97.81 101 SER A CA 1
ATOM 761 C C . SER A 1 101 ? -13.492 -0.709 15.483 1.00 97.81 101 SER A C 1
ATOM 763 O O . SER A 1 101 ? -13.864 -1.020 16.614 1.00 97.81 101 SER A O 1
ATOM 765 N N . SER A 1 102 ? -13.624 0.536 15.016 1.00 98.50 102 SER A N 1
ATOM 766 C CA . SER A 1 102 ? -14.276 1.605 15.776 1.00 98.50 102 SER A CA 1
ATOM 767 C C . SER A 1 102 ? -15.755 1.299 16.038 1.00 98.50 102 SER A C 1
ATOM 769 O O . SER A 1 102 ? -16.238 1.569 17.136 1.00 98.50 102 SER A O 1
ATOM 771 N N . ALA A 1 103 ? -16.473 0.704 15.080 1.00 98.06 103 ALA A N 1
ATOM 772 C CA . ALA A 1 103 ? -17.867 0.302 15.278 1.00 98.06 103 ALA A CA 1
ATOM 773 C C . ALA A 1 103 ? -18.002 -0.794 16.351 1.00 98.06 103 ALA A C 1
ATOM 775 O O . ALA A 1 103 ? -18.822 -0.666 17.264 1.00 98.06 103 ALA A O 1
ATOM 776 N N . VAL A 1 104 ? -17.150 -1.825 16.299 1.00 97.94 104 VAL A N 1
ATOM 777 C CA . VAL A 1 104 ? -17.117 -2.891 17.317 1.00 97.94 104 VAL A CA 1
ATOM 778 C C . VAL A 1 104 ? -16.755 -2.321 18.688 1.00 97.94 104 VAL A C 1
ATOM 780 O O . VAL A 1 104 ? -17.450 -2.596 19.666 1.00 97.94 104 VAL A O 1
ATOM 783 N N . LEU A 1 105 ? -15.733 -1.465 18.776 1.00 98.38 105 LEU A N 1
ATOM 784 C CA . LEU A 1 105 ? -15.323 -0.847 20.039 1.00 98.38 105 LEU A CA 1
ATOM 785 C C . LEU A 1 105 ? -16.415 0.066 20.624 1.00 98.38 105 LEU A C 1
ATOM 787 O O . LEU A 1 105 ? -16.607 0.101 21.840 1.00 98.38 105 LEU A O 1
ATOM 791 N N . ALA A 1 106 ? -17.181 0.767 19.782 1.00 98.31 106 ALA A N 1
ATOM 792 C CA . ALA A 1 106 ? -18.332 1.552 20.226 1.00 98.31 106 ALA A CA 1
ATOM 793 C C . ALA A 1 106 ? -19.440 0.668 20.822 1.00 98.31 106 ALA A C 1
ATOM 795 O O . ALA A 1 106 ? -19.983 1.013 21.874 1.00 98.31 106 ALA A O 1
ATOM 796 N N . ALA A 1 107 ? -19.735 -0.480 20.203 1.00 97.81 107 ALA A N 1
ATOM 797 C CA . ALA A 1 107 ? -20.689 -1.454 20.733 1.00 97.81 107 ALA A CA 1
ATOM 798 C C . ALA A 1 107 ? -20.202 -2.089 22.048 1.00 97.81 107 ALA A C 1
ATOM 800 O O . ALA A 1 107 ? -20.987 -2.262 22.981 1.00 97.81 107 ALA A O 1
ATOM 801 N N . VAL A 1 108 ? -18.902 -2.386 22.149 1.00 97.94 108 VAL A N 1
ATOM 802 C CA . VAL A 1 108 ? -18.262 -2.881 23.378 1.00 97.94 108 VAL A CA 1
ATOM 803 C C . VAL A 1 108 ? -18.367 -1.859 24.503 1.00 97.94 108 VAL A C 1
ATOM 805 O O . VAL A 1 108 ? -18.765 -2.216 25.607 1.00 97.94 108 VAL A O 1
ATOM 808 N N . ARG A 1 109 ? -18.094 -0.580 24.229 1.00 98.44 109 ARG A N 1
ATOM 809 C CA . ARG A 1 109 ? -18.243 0.497 25.216 1.00 98.44 109 ARG A CA 1
ATOM 810 C C . ARG A 1 109 ? -19.670 0.574 25.768 1.00 98.44 109 ARG A C 1
ATOM 812 O O . ARG A 1 109 ? -19.835 0.766 26.968 1.00 98.44 109 ARG A O 1
ATOM 819 N N . THR A 1 110 ? -20.689 0.438 24.918 1.00 98.19 110 THR A N 1
ATOM 820 C CA . THR A 1 110 ? -22.091 0.396 25.371 1.00 98.19 110 THR A CA 1
ATOM 821 C C . THR A 1 110 ? -22.333 -0.812 26.272 1.00 98.19 110 THR A C 1
ATOM 823 O O . THR A 1 110 ? -22.812 -0.649 27.386 1.00 98.19 110 THR A O 1
ATOM 826 N N . ALA A 1 111 ? -21.890 -2.000 25.855 1.00 97.88 111 ALA A N 1
ATOM 827 C CA . ALA A 1 111 ? -22.051 -3.220 26.640 1.00 97.88 111 ALA A CA 1
ATOM 828 C C . ALA A 1 111 ? -21.379 -3.148 28.019 1.00 97.88 111 ALA A C 1
ATOM 830 O O . ALA A 1 111 ? -21.985 -3.532 29.012 1.00 97.88 111 ALA A O 1
ATOM 831 N N . LEU A 1 112 ? -20.152 -2.621 28.085 1.00 97.38 112 LEU A N 1
ATOM 832 C CA . LEU A 1 112 ? -19.425 -2.423 29.340 1.00 97.38 112 LEU A CA 1
ATOM 833 C C . LEU A 1 112 ? -20.193 -1.505 30.301 1.00 97.38 112 LEU A C 1
ATOM 835 O O . LEU A 1 112 ? -20.198 -1.743 31.508 1.00 97.38 112 LEU A O 1
ATOM 839 N N . ARG A 1 113 ? -20.862 -0.473 29.772 1.00 98.06 113 ARG A N 1
ATOM 840 C CA . ARG A 1 113 ? -21.687 0.438 30.572 1.00 98.06 113 ARG A CA 1
ATOM 841 C C . ARG A 1 113 ? -22.922 -0.278 31.106 1.00 98.06 113 ARG A C 1
ATOM 843 O O . ARG A 1 113 ? -23.212 -0.154 32.291 1.00 98.06 113 ARG A O 1
ATOM 850 N N . ASP A 1 114 ? -23.604 -1.036 30.254 1.00 97.50 114 ASP A N 1
ATOM 851 C CA . ASP A 1 114 ? -24.836 -1.746 30.613 1.00 97.50 114 ASP A CA 1
ATOM 852 C C . ASP A 1 114 ? -24.592 -2.813 31.692 1.00 97.50 114 ASP A C 1
ATOM 854 O O . ASP A 1 114 ? -25.446 -3.045 32.543 1.00 97.50 114 ASP A O 1
ATOM 858 N N . THR A 1 115 ? -23.409 -3.436 31.700 1.00 97.56 115 THR A N 1
ATOM 859 C CA . THR A 1 115 ? -23.028 -4.439 32.706 1.00 97.56 115 THR A CA 1
ATOM 860 C C . THR A 1 115 ? -22.411 -3.848 33.975 1.00 97.56 115 THR A C 1
ATOM 862 O O . THR A 1 115 ? -22.037 -4.610 34.863 1.00 97.56 115 THR A O 1
ATOM 865 N N . GLY A 1 116 ? -22.236 -2.524 34.061 1.00 96.69 116 GLY A N 1
ATOM 866 C CA . GLY A 1 116 ? -21.552 -1.885 35.191 1.00 96.69 116 GLY A CA 1
ATOM 867 C C . GLY A 1 116 ? -20.080 -2.297 35.324 1.00 96.69 116 GLY A C 1
ATOM 868 O O . GLY A 1 116 ? -19.593 -2.493 36.435 1.00 96.69 116 GLY A O 1
ATOM 869 N N . ALA A 1 117 ? -19.379 -2.480 34.198 1.00 96.31 117 ALA A N 1
ATOM 870 C CA . ALA A 1 117 ? -17.953 -2.800 34.195 1.00 96.31 117 ALA A CA 1
ATOM 871 C C . ALA A 1 117 ? -17.118 -1.668 34.840 1.00 96.31 117 ALA A C 1
ATOM 873 O O . ALA A 1 117 ? -17.605 -0.537 34.948 1.00 96.31 117 ALA A O 1
ATOM 874 N N . PRO A 1 118 ? -15.856 -1.934 35.239 1.00 97.56 118 PRO A N 1
ATOM 875 C CA . PRO A 1 118 ? -14.985 -0.911 35.816 1.00 97.56 118 PRO A CA 1
ATOM 876 C C . PRO A 1 118 ? -14.858 0.341 34.931 1.00 97.56 118 PRO A C 1
ATOM 878 O O . PRO A 1 118 ? -14.982 0.278 33.705 1.00 97.56 118 PRO A O 1
ATOM 881 N N . GLU A 1 119 ? -14.584 1.495 35.544 1.00 97.62 119 GLU A N 1
ATOM 882 C CA . GLU A 1 119 ? -14.524 2.774 34.822 1.00 97.62 119 GLU A CA 1
ATOM 883 C C . GLU A 1 119 ? -13.337 2.849 33.844 1.00 97.62 119 GLU A C 1
ATOM 885 O O . GLU A 1 119 ? -13.449 3.435 32.765 1.00 97.62 119 GLU A O 1
ATOM 890 N N . ASP A 1 120 ? -12.213 2.215 34.183 1.00 98.25 120 ASP A N 1
ATOM 891 C CA . ASP A 1 120 ? -10.986 2.238 33.382 1.00 98.25 120 ASP A CA 1
ATOM 892 C C . ASP A 1 120 ? -11.165 1.706 31.943 1.00 98.25 120 ASP A C 1
ATOM 894 O O . ASP A 1 120 ? -10.849 2.451 31.008 1.00 98.25 120 ASP A O 1
ATOM 898 N N . PRO A 1 121 ? -11.722 0.501 31.686 1.00 98.12 121 PRO A N 1
ATOM 899 C CA . PRO A 1 121 ? -11.959 0.020 30.321 1.00 98.12 121 PRO A CA 1
ATOM 900 C C . PRO A 1 121 ? -12.974 0.881 29.549 1.00 98.12 121 PRO A C 1
ATOM 902 O O . PRO A 1 121 ? -12.837 1.067 28.336 1.00 98.12 121 PRO A O 1
ATOM 905 N N . LEU A 1 122 ? -13.959 1.481 30.228 1.00 98.31 122 LEU A N 1
ATOM 906 C CA . LEU A 1 122 ? -14.884 2.442 29.612 1.00 98.31 122 LEU A CA 1
ATOM 907 C C . LEU A 1 122 ? -14.165 3.721 29.161 1.00 98.31 122 LEU A C 1
ATOM 909 O O . LEU A 1 122 ? -14.409 4.223 28.052 1.00 98.31 122 LEU A O 1
ATOM 913 N N . ARG A 1 123 ? -13.274 4.245 30.006 1.00 98.50 123 ARG A N 1
ATOM 914 C CA . ARG A 1 123 ? -12.450 5.424 29.719 1.00 98.50 123 ARG A CA 1
ATOM 915 C C . ARG A 1 123 ? -11.459 5.142 28.595 1.00 98.50 123 ARG A C 1
ATOM 917 O O . ARG A 1 123 ? -11.337 5.970 27.687 1.00 98.50 123 ARG A O 1
ATOM 924 N N . LEU A 1 124 ? -10.820 3.973 28.607 1.00 98.56 124 LEU A N 1
ATOM 925 C CA . LEU A 1 124 ? -9.927 3.507 27.546 1.00 98.56 124 LEU A CA 1
ATOM 926 C C . LEU A 1 124 ? -10.664 3.443 26.203 1.00 98.56 124 LEU A C 1
ATOM 928 O O . LEU A 1 124 ? -10.266 4.126 25.260 1.00 98.56 124 LEU A O 1
ATOM 932 N N . ALA A 1 125 ? -11.792 2.728 26.131 1.00 98.25 125 ALA A N 1
ATOM 933 C CA . ALA A 1 125 ? -12.583 2.621 24.904 1.00 98.25 125 ALA A CA 1
ATOM 934 C C . ALA A 1 125 ? -13.038 3.999 24.384 1.00 98.25 125 ALA A C 1
ATOM 936 O O . ALA A 1 125 ? -12.962 4.281 23.188 1.00 98.25 125 ALA A O 1
ATOM 937 N N . THR A 1 126 ? -13.470 4.891 25.280 1.00 98.56 126 THR A N 1
ATOM 938 C CA . THR A 1 126 ? -13.888 6.257 24.922 1.00 98.56 126 THR A CA 1
ATOM 939 C C . THR A 1 126 ? -12.731 7.097 24.381 1.00 98.56 126 THR A C 1
ATOM 941 O O . THR A 1 126 ? -12.894 7.803 23.378 1.00 98.56 126 THR A O 1
ATOM 944 N N . THR A 1 127 ? -11.561 7.007 25.012 1.00 98.62 127 THR A N 1
ATOM 945 C CA . THR A 1 127 ? -10.356 7.742 24.605 1.00 98.62 127 THR A CA 1
ATOM 946 C C . THR A 1 127 ? -9.864 7.256 23.246 1.00 98.62 127 THR A C 1
ATOM 948 O O . THR A 1 127 ? -9.670 8.075 22.347 1.00 98.62 127 THR A O 1
ATOM 951 N N . THR A 1 128 ? -9.775 5.938 23.045 1.00 98.56 128 THR A N 1
ATOM 952 C CA . THR A 1 128 ? -9.375 5.336 21.766 1.00 98.56 128 THR A CA 1
ATOM 953 C C . THR A 1 128 ? -10.319 5.730 20.634 1.00 98.56 128 THR A C 1
ATOM 955 O O . THR A 1 128 ? -9.861 6.151 19.570 1.00 98.56 128 THR A O 1
ATOM 958 N N . LEU A 1 129 ? -11.640 5.676 20.849 1.00 98.62 129 LEU A N 1
ATOM 959 C CA . LEU A 1 129 ? -12.617 6.131 19.849 1.00 98.62 129 LEU A CA 1
ATOM 960 C C . LEU A 1 129 ? -12.436 7.612 19.504 1.00 98.62 129 LEU A C 1
ATOM 962 O O . LEU A 1 129 ? -12.500 7.983 18.336 1.00 98.62 129 LEU A O 1
ATOM 966 N N . SER A 1 130 ? -12.165 8.456 20.500 1.00 98.38 130 SER A N 1
ATOM 967 C CA . SER A 1 130 ? -11.959 9.894 20.288 1.00 98.38 130 SER A CA 1
ATOM 968 C C . SER A 1 130 ? -10.675 10.179 19.500 1.00 98.38 130 SER A C 1
ATOM 970 O O . SER A 1 130 ? -10.692 10.954 18.543 1.00 98.38 130 SER A O 1
ATOM 972 N N . GLN A 1 131 ? -9.572 9.513 19.850 1.00 98.19 131 GLN A N 1
ATOM 973 C CA . GLN A 1 131 ? -8.271 9.659 19.185 1.00 98.19 131 GLN A CA 1
ATOM 974 C C . GLN A 1 131 ? -8.272 9.100 17.758 1.00 98.19 131 GLN A C 1
ATOM 976 O O . GLN A 1 131 ? -7.574 9.615 16.883 1.00 98.19 131 GLN A O 1
ATOM 981 N N . THR A 1 132 ? -9.091 8.081 17.499 1.00 98.31 132 THR A N 1
ATOM 982 C CA . THR A 1 132 ? -9.224 7.480 16.171 1.00 98.31 132 THR A CA 1
ATOM 983 C C . THR A 1 132 ? -10.385 8.036 15.362 1.00 98.31 132 THR A C 1
ATOM 985 O O . THR A 1 132 ? -10.498 7.658 14.207 1.00 98.31 132 THR A O 1
ATOM 988 N N . ALA A 1 133 ? -11.204 8.968 15.870 1.00 97.81 133 ALA A N 1
ATOM 989 C CA . ALA A 1 133 ? -12.415 9.454 15.191 1.00 97.81 133 ALA A CA 1
ATOM 990 C C . ALA A 1 133 ? -12.154 10.138 13.837 1.00 97.81 133 ALA A C 1
ATOM 992 O O . ALA A 1 133 ? -12.962 10.030 12.913 1.00 97.81 133 ALA A O 1
ATOM 993 N N . ARG A 1 134 ? -11.013 10.820 13.688 1.00 97.81 134 ARG A N 1
ATOM 994 C CA . ARG A 1 134 ? -10.660 11.564 12.468 1.00 97.81 134 ARG A CA 1
ATOM 995 C C . ARG A 1 134 ? -9.694 10.774 11.600 1.00 97.81 134 ARG A C 1
ATOM 997 O O . ARG A 1 134 ? -8.757 10.172 12.114 1.00 97.81 134 ARG A O 1
ATOM 1004 N N . LEU A 1 135 ? -9.890 10.822 10.284 1.00 97.00 135 LEU A N 1
ATOM 1005 C CA . LEU A 1 135 ? -8.909 10.278 9.349 1.00 97.00 135 LEU A CA 1
ATOM 1006 C C . LEU A 1 135 ? -7.635 11.143 9.343 1.00 97.00 135 LEU A C 1
ATOM 1008 O O . LEU A 1 135 ? -7.733 12.372 9.442 1.00 97.00 135 LEU A O 1
ATOM 1012 N N . PRO A 1 136 ? -6.445 10.537 9.200 1.00 96.81 136 PRO A N 1
ATOM 1013 C CA . PRO A 1 136 ? -5.208 11.292 9.055 1.00 96.81 136 PRO A CA 1
ATOM 1014 C C . PRO A 1 136 ? -5.167 12.097 7.745 1.00 96.81 136 PRO A C 1
ATOM 1016 O O . PRO A 1 136 ? -5.810 11.751 6.753 1.00 96.81 136 PRO A O 1
ATOM 1019 N N . ARG A 1 137 ? -4.364 13.168 7.727 1.00 96.00 137 ARG A N 1
ATOM 1020 C CA . ARG A 1 137 ? -4.161 14.023 6.542 1.00 96.00 137 ARG A CA 1
ATOM 1021 C C . ARG A 1 137 ? -3.441 13.270 5.422 1.00 96.00 137 ARG A C 1
ATOM 1023 O O . ARG A 1 137 ? -2.606 12.414 5.692 1.00 96.00 137 ARG A O 1
ATOM 1030 N N . GLU A 1 138 ? -3.681 13.663 4.172 1.00 89.69 138 GLU A N 1
ATOM 1031 C CA . GLU A 1 138 ? -3.215 12.932 2.984 1.00 89.69 138 GLU A CA 1
ATOM 1032 C C . GLU A 1 138 ? -1.699 12.675 2.932 1.00 89.69 138 GLU A C 1
ATOM 1034 O O . GLU A 1 138 ? -1.275 11.560 2.640 1.00 89.69 138 GLU A O 1
ATOM 1039 N N . GLY A 1 139 ? -0.876 13.666 3.292 1.00 87.44 139 GLY A N 1
ATOM 1040 C CA . GLY A 1 139 ? 0.589 13.547 3.245 1.00 87.44 139 GLY A CA 1
ATOM 1041 C C . GLY A 1 139 ? 1.191 12.569 4.262 1.00 87.44 139 GLY A C 1
ATOM 1042 O O . GLY A 1 139 ? 2.254 12.010 4.014 1.00 87.44 139 GLY A O 1
ATOM 1043 N N . ILE A 1 140 ? 0.496 12.327 5.375 1.00 93.19 140 ILE A N 1
ATOM 1044 C CA . ILE A 1 140 ? 0.917 11.417 6.452 1.00 93.19 140 ILE A CA 1
ATOM 1045 C C . ILE A 1 140 ? -0.071 10.258 6.621 1.00 93.19 140 ILE A C 1
ATOM 1047 O O . ILE A 1 140 ? -0.117 9.631 7.677 1.00 93.19 140 ILE A O 1
ATOM 1051 N N . ARG A 1 141 ? -0.895 9.985 5.597 1.00 95.56 141 ARG A N 1
ATOM 1052 C CA . ARG A 1 141 ? -2.061 9.103 5.722 1.00 95.56 141 ARG A CA 1
ATOM 1053 C C . ARG A 1 141 ? -1.685 7.691 6.150 1.00 95.56 141 ARG A C 1
ATOM 1055 O O . ARG A 1 141 ? -2.292 7.177 7.079 1.00 95.56 141 ARG A O 1
ATOM 1062 N N . ALA A 1 142 ? -0.670 7.102 5.519 1.00 95.88 142 ALA A N 1
ATOM 1063 C CA . ALA A 1 142 ? -0.204 5.751 5.838 1.00 95.88 142 ALA A CA 1
ATOM 1064 C C . ALA A 1 142 ? 0.283 5.640 7.291 1.00 95.88 142 ALA A C 1
ATOM 1066 O O . ALA A 1 142 ? -0.201 4.802 8.042 1.00 95.88 142 ALA A O 1
ATOM 1067 N N . VAL A 1 143 ? 1.182 6.540 7.706 1.00 96.69 143 VAL A N 1
ATOM 1068 C CA . VAL A 1 143 ? 1.742 6.555 9.068 1.00 96.69 143 VAL A CA 1
ATOM 1069 C C . VAL A 1 143 ? 0.648 6.806 10.105 1.00 96.69 143 VAL A C 1
ATOM 1071 O O . VAL A 1 143 ? 0.554 6.088 11.093 1.00 96.69 143 VAL A O 1
ATOM 1074 N N . GLY A 1 144 ? -0.229 7.781 9.859 1.00 97.56 144 GLY A N 1
ATOM 1075 C CA . GLY A 1 144 ? -1.333 8.074 10.766 1.00 97.56 144 GLY A CA 1
ATOM 1076 C C . GLY A 1 144 ? -2.336 6.924 10.877 1.00 97.56 144 GLY A C 1
ATOM 1077 O O . GLY A 1 144 ? -2.822 6.662 11.972 1.00 97.56 144 GLY A O 1
ATOM 1078 N N . LEU A 1 145 ? -2.637 6.224 9.774 1.00 98.19 145 LEU A N 1
ATOM 1079 C CA . LEU A 1 145 ? -3.523 5.058 9.803 1.00 98.19 145 LEU A CA 1
ATOM 1080 C C . LEU A 1 145 ? -2.876 3.925 10.589 1.00 98.19 145 LEU A C 1
ATOM 1082 O O . LEU A 1 145 ? -3.536 3.361 11.450 1.00 98.19 145 LEU A O 1
ATOM 1086 N N . HIS A 1 146 ? -1.591 3.649 10.358 1.00 98.25 146 HIS A N 1
ATOM 1087 C CA . HIS A 1 146 ? -0.839 2.655 11.120 1.00 98.25 146 HIS A CA 1
ATOM 1088 C C . HIS A 1 146 ? -0.954 2.892 12.633 1.00 98.25 146 HIS A C 1
ATOM 1090 O O . HIS A 1 146 ? -1.444 2.023 13.348 1.00 98.25 146 HIS A O 1
ATOM 1096 N N . THR A 1 147 ? -0.634 4.103 13.105 1.00 98.31 147 THR A N 1
ATOM 1097 C CA . THR A 1 147 ? -0.750 4.460 14.530 1.00 98.31 147 THR A CA 1
ATOM 1098 C C . THR A 1 147 ? -2.181 4.315 15.061 1.00 98.31 147 THR A C 1
ATOM 1100 O O . THR A 1 147 ? -2.383 3.856 16.183 1.00 98.31 147 THR A O 1
ATOM 1103 N N . GLN A 1 148 ? -3.198 4.686 14.275 1.00 98.56 148 GLN A N 1
ATOM 1104 C CA . GLN A 1 148 ? -4.597 4.517 14.686 1.00 98.56 148 GLN A CA 1
ATOM 1105 C C . GLN A 1 148 ? -5.008 3.042 14.785 1.00 98.56 148 GLN A C 1
ATOM 1107 O O . GLN A 1 148 ? -5.744 2.687 15.705 1.00 98.56 148 GLN A O 1
ATOM 1112 N N . LEU A 1 149 ? -4.546 2.189 13.865 1.00 98.62 149 LEU A N 1
ATOM 1113 C CA . LEU A 1 149 ? -4.807 0.748 13.901 1.00 98.62 149 LEU A CA 1
ATOM 1114 C C . LEU A 1 149 ? -4.108 0.082 15.093 1.00 98.62 149 LEU A C 1
ATOM 1116 O O . LEU A 1 149 ? -4.735 -0.727 15.773 1.00 98.62 149 LEU A O 1
ATOM 1120 N N . GLU A 1 150 ? -2.862 0.456 15.394 1.00 98.62 150 GLU A N 1
ATOM 1121 C CA . GLU A 1 150 ? -2.140 -0.025 16.582 1.00 98.62 150 GLU A CA 1
ATOM 1122 C C . GLU A 1 150 ? -2.846 0.376 17.880 1.00 98.62 150 GLU A C 1
ATOM 1124 O O . GLU A 1 150 ? -3.002 -0.445 18.781 1.00 98.62 150 GLU A O 1
ATOM 1129 N N . LEU A 1 151 ? -3.338 1.615 17.965 1.00 98.62 151 LEU A N 1
ATOM 1130 C CA . LEU A 1 151 ? -4.090 2.089 19.126 1.00 98.62 151 LEU A CA 1
ATOM 1131 C C . LEU A 1 151 ? -5.412 1.321 19.315 1.00 98.62 151 LEU A C 1
ATOM 1133 O O . LEU A 1 151 ? -5.783 0.994 20.444 1.00 98.62 151 LEU A O 1
ATOM 1137 N N . LEU A 1 152 ? -6.120 1.011 18.222 1.00 98.62 152 LEU A N 1
ATOM 1138 C CA . LEU A 1 152 ? -7.318 0.163 18.264 1.00 98.62 152 LEU A CA 1
ATOM 1139 C C . LEU A 1 152 ? -6.974 -1.259 18.714 1.00 98.62 152 LEU A C 1
ATOM 1141 O O . LEU A 1 152 ? -7.657 -1.802 19.581 1.00 98.62 152 LEU A O 1
ATOM 1145 N N . LEU A 1 153 ? -5.906 -1.840 18.167 1.00 98.69 153 LEU A N 1
ATOM 1146 C CA . LEU A 1 153 ? -5.439 -3.177 18.526 1.00 98.69 153 LEU A CA 1
ATOM 1147 C C . LEU A 1 153 ? -5.058 -3.257 20.013 1.00 98.69 153 LEU A C 1
ATOM 1149 O O . LEU A 1 153 ? -5.472 -4.190 20.697 1.00 98.69 153 LEU A O 1
ATOM 1153 N N . ALA A 1 154 ? -4.352 -2.248 20.529 1.00 98.50 154 ALA A N 1
ATOM 1154 C CA . ALA A 1 154 ? -3.990 -2.148 21.941 1.00 98.50 154 ALA A CA 1
ATOM 1155 C C . ALA A 1 154 ? -5.221 -2.061 22.858 1.00 98.50 154 ALA A C 1
ATOM 1157 O O . ALA A 1 154 ? -5.233 -2.675 23.921 1.00 98.50 154 ALA A O 1
ATOM 1158 N N . ALA A 1 155 ? -6.286 -1.364 22.445 1.00 98.56 155 ALA A N 1
ATOM 1159 C CA . ALA A 1 155 ? -7.532 -1.331 23.213 1.00 98.56 155 ALA A CA 1
ATOM 1160 C C . ALA A 1 155 ? -8.202 -2.715 23.290 1.00 98.56 155 ALA A C 1
ATOM 1162 O O . ALA A 1 155 ? -8.695 -3.095 24.347 1.00 98.56 155 ALA A O 1
ATOM 1163 N N . PHE A 1 156 ? -8.182 -3.495 22.204 1.00 98.62 156 PHE A N 1
ATOM 1164 C CA . PHE A 1 156 ? -8.696 -4.872 22.209 1.00 98.62 156 PHE A CA 1
ATOM 1165 C C . PHE A 1 156 ? -7.821 -5.866 22.988 1.00 98.62 156 PHE A C 1
ATOM 1167 O O . PHE A 1 156 ? -8.276 -6.979 23.240 1.00 98.62 156 PHE A O 1
ATOM 1174 N N . ALA A 1 157 ? -6.601 -5.488 23.383 1.00 98.31 157 ALA A N 1
ATOM 1175 C CA . ALA A 1 157 ? -5.751 -6.307 24.245 1.00 98.31 157 ALA A CA 1
ATOM 1176 C C . ALA A 1 157 ? -6.136 -6.215 25.734 1.00 98.31 157 ALA A C 1
ATOM 1178 O O . ALA A 1 157 ? -5.736 -7.078 26.517 1.00 98.31 157 ALA A O 1
ATOM 1179 N N . ASP A 1 158 ? -6.920 -5.208 26.139 1.00 98.50 158 ASP A N 1
ATOM 1180 C CA . ASP A 1 158 ? -7.475 -5.158 27.491 1.00 98.50 158 ASP A CA 1
ATOM 1181 C C . ASP A 1 158 ? -8.489 -6.291 27.699 1.00 98.50 158 ASP A C 1
ATOM 1183 O O . ASP A 1 158 ? -9.426 -6.467 26.920 1.00 98.50 158 ASP A O 1
ATOM 1187 N N . HIS A 1 159 ? -8.322 -7.053 28.778 1.00 98.25 159 HIS A N 1
ATOM 1188 C CA . HIS A 1 159 ? -9.110 -8.257 29.028 1.00 98.25 159 HIS A CA 1
ATOM 1189 C C . HIS A 1 159 ? -10.617 -7.998 29.224 1.00 98.25 159 HIS A C 1
ATOM 1191 O O . HIS A 1 159 ? -11.427 -8.832 28.810 1.00 98.25 159 HIS A O 1
ATOM 1197 N N . HIS A 1 160 ? -11.024 -6.854 29.796 1.00 98.00 160 HIS A N 1
ATOM 1198 C CA . HIS A 1 160 ? -12.443 -6.510 29.934 1.00 98.00 160 HIS A CA 1
ATOM 1199 C C . HIS A 1 160 ? -13.056 -6.157 28.574 1.00 98.00 160 HIS A C 1
ATOM 1201 O O . HIS A 1 160 ? -14.145 -6.639 28.243 1.00 98.00 160 HIS A O 1
ATOM 1207 N N . ILE A 1 161 ? -12.345 -5.363 27.765 1.00 98.31 161 ILE A N 1
ATOM 1208 C CA . ILE A 1 161 ? -12.752 -5.036 26.390 1.00 98.31 161 ILE A CA 1
ATOM 1209 C C . ILE A 1 161 ? -12.813 -6.310 25.538 1.00 98.31 161 ILE A C 1
ATOM 1211 O O . ILE A 1 161 ? -13.818 -6.535 24.865 1.00 98.31 161 ILE A O 1
ATOM 1215 N N . ALA A 1 162 ? -11.797 -7.174 25.600 1.00 98.31 162 ALA A N 1
ATOM 1216 C CA . ALA A 1 162 ? -11.748 -8.440 24.869 1.00 98.31 162 ALA A CA 1
ATOM 1217 C C . ALA A 1 162 ? -12.908 -9.374 25.252 1.00 98.31 162 ALA A C 1
ATOM 1219 O O . ALA A 1 162 ? -13.604 -9.907 24.378 1.00 98.31 162 ALA A O 1
ATOM 1220 N N . GLY A 1 163 ? -13.177 -9.517 26.555 1.00 97.81 163 GLY A N 1
ATOM 1221 C CA . GLY A 1 163 ? -14.311 -10.288 27.064 1.00 97.81 163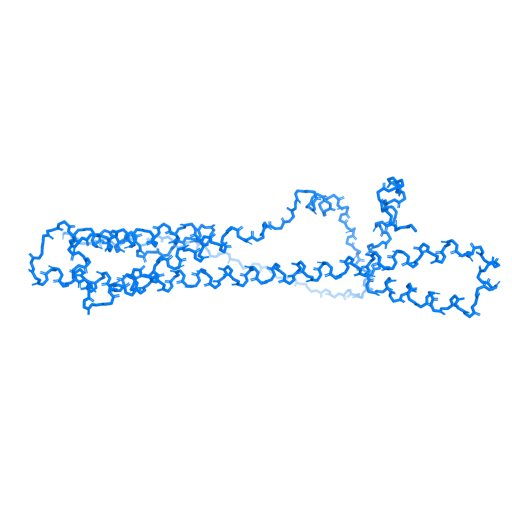 GLY A CA 1
ATOM 1222 C C . GLY A 1 163 ? -15.639 -9.785 26.494 1.00 97.81 163 GLY A C 1
ATOM 1223 O O . GLY A 1 163 ? -16.395 -10.549 25.890 1.00 97.81 163 GLY A O 1
ATOM 1224 N N . ALA A 1 164 ? -15.887 -8.476 26.577 1.00 97.69 164 ALA A N 1
ATOM 1225 C CA . ALA A 1 164 ? -17.093 -7.856 26.028 1.00 97.69 164 ALA A CA 1
ATOM 1226 C C . ALA A 1 164 ? -17.163 -7.901 24.485 1.00 97.69 164 ALA A C 1
ATOM 1228 O O . ALA A 1 164 ? -18.259 -7.931 23.913 1.00 97.69 164 ALA A O 1
ATOM 1229 N N . ALA A 1 165 ? -16.023 -7.932 23.794 1.00 97.88 165 ALA A N 1
ATOM 1230 C CA . ALA A 1 165 ? -15.948 -7.996 22.336 1.00 97.88 165 ALA A CA 1
ATOM 1231 C C . ALA A 1 165 ? -16.188 -9.404 21.770 1.00 97.88 165 ALA A C 1
ATOM 1233 O O . ALA A 1 165 ? -16.544 -9.524 20.597 1.00 97.88 165 ALA A O 1
ATOM 1234 N N . THR A 1 166 ? -16.034 -10.462 22.574 1.00 97.75 166 THR A N 1
ATOM 1235 C CA . THR A 1 166 ? -16.070 -11.863 22.108 1.00 97.75 166 THR A CA 1
ATOM 1236 C C . THR A 1 166 ? -17.343 -12.186 21.316 1.00 97.75 166 THR A C 1
ATOM 1238 O O . THR A 1 166 ? -17.262 -12.641 20.178 1.00 97.75 166 THR A O 1
ATOM 1241 N N . ALA A 1 167 ? -18.521 -11.854 21.852 1.00 94.00 167 ALA A N 1
ATOM 1242 C CA . ALA A 1 167 ? -19.809 -12.086 21.183 1.00 94.00 167 ALA A CA 1
ATOM 1243 C C . ALA A 1 167 ? -20.146 -11.060 20.077 1.00 94.00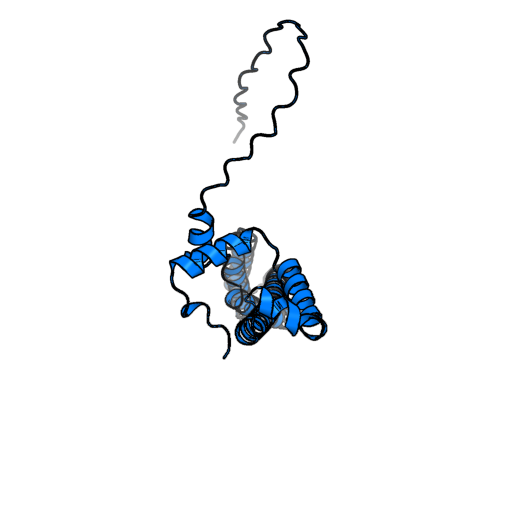 167 ALA A C 1
ATOM 1245 O O . ALA A 1 167 ? -21.195 -11.148 19.445 1.00 94.00 167 ALA A O 1
ATOM 1246 N N . ARG A 1 168 ? -19.283 -10.060 19.860 1.00 96.25 168 ARG A N 1
ATOM 1247 C CA . ARG A 1 168 ? -19.501 -8.915 18.954 1.00 96.25 168 ARG A CA 1
ATOM 1248 C C . ARG A 1 168 ? -18.503 -8.882 17.795 1.00 96.25 168 ARG A C 1
ATOM 1250 O O . ARG A 1 168 ? -18.335 -7.849 17.158 1.00 96.25 168 ARG A O 1
ATOM 1257 N N . GLY A 1 169 ? -17.821 -9.998 17.541 1.00 96.81 169 GLY A N 1
ATOM 1258 C CA . GLY A 1 169 ? -16.838 -10.114 16.463 1.00 96.81 169 GLY A CA 1
ATOM 1259 C C . GLY A 1 169 ? -15.425 -9.642 16.820 1.00 96.81 169 GLY A C 1
ATOM 1260 O O . GLY A 1 169 ? -14.582 -9.586 15.930 1.00 96.81 169 GLY A O 1
ATOM 1261 N N . GLY A 1 170 ? -15.129 -9.368 18.096 1.00 97.00 170 GLY A N 1
ATOM 1262 C CA . GLY A 1 170 ? -13.810 -8.927 18.568 1.00 97.00 170 GLY A CA 1
ATOM 1263 C C . GLY A 1 170 ? -12.626 -9.746 18.032 1.00 97.00 170 GLY A C 1
ATOM 1264 O O . GLY A 1 170 ? -11.707 -9.148 17.475 1.00 97.00 170 GLY A O 1
ATOM 1265 N N . PRO A 1 171 ? -12.642 -11.093 18.105 1.00 98.06 171 PRO A N 1
ATOM 1266 C CA . PRO A 1 171 ? -11.549 -11.912 17.575 1.00 98.06 171 PRO A CA 1
ATOM 1267 C C . PRO A 1 171 ? -11.294 -11.703 16.074 1.00 98.06 171 PRO A C 1
ATOM 1269 O O . PRO A 1 171 ? -10.146 -11.571 15.652 1.00 98.06 171 PRO A O 1
ATOM 1272 N N . ALA A 1 172 ? -12.357 -11.610 15.267 1.00 96.88 172 ALA A N 1
ATOM 1273 C CA . ALA A 1 172 ? -12.242 -11.339 13.834 1.00 96.88 172 ALA A CA 1
ATOM 1274 C C . ALA A 1 172 ? -11.706 -9.922 13.570 1.00 96.88 172 ALA A C 1
ATOM 1276 O O . ALA A 1 172 ? -10.873 -9.731 12.685 1.00 96.88 172 ALA A O 1
ATOM 1277 N N . THR A 1 173 ? -12.125 -8.938 14.372 1.00 97.81 173 THR A N 1
ATOM 1278 C CA . THR A 1 173 ? -11.608 -7.564 14.322 1.00 97.81 173 THR A CA 1
ATOM 1279 C C . THR A 1 173 ? -10.112 -7.498 14.633 1.00 97.81 173 THR A C 1
ATOM 1281 O O . THR A 1 173 ? -9.373 -6.853 13.895 1.00 97.81 173 THR A O 1
ATOM 1284 N N . VAL A 1 174 ? -9.638 -8.196 15.670 1.00 98.38 174 VAL A N 1
ATOM 1285 C CA . VAL A 1 174 ? -8.209 -8.260 16.034 1.00 98.38 174 VAL A CA 1
ATOM 1286 C C . VAL A 1 174 ? -7.374 -8.884 14.910 1.00 98.38 174 VAL A C 1
ATOM 1288 O O . VAL A 1 174 ? -6.321 -8.349 14.550 1.00 98.38 174 VAL A O 1
ATOM 1291 N N . ALA A 1 175 ? -7.861 -9.975 14.309 1.00 97.94 175 ALA A N 1
ATOM 1292 C CA . ALA A 1 175 ? -7.204 -10.603 13.164 1.00 97.94 175 ALA A CA 1
ATOM 1293 C C . ALA A 1 175 ? -7.137 -9.651 11.954 1.00 97.94 175 ALA A C 1
ATOM 1295 O O . ALA A 1 175 ? -6.074 -9.495 11.351 1.00 97.94 175 ALA A O 1
ATOM 1296 N N . ALA A 1 176 ? -8.242 -8.963 11.643 1.00 96.88 176 ALA A N 1
ATOM 1297 C CA . ALA A 1 176 ? -8.307 -7.995 10.551 1.00 96.88 176 ALA A CA 1
ATOM 1298 C C . ALA A 1 176 ? -7.369 -6.796 10.773 1.00 96.88 176 ALA A C 1
ATOM 1300 O O . ALA A 1 176 ? -6.629 -6.434 9.862 1.00 96.88 176 ALA A O 1
ATOM 1301 N N . LEU A 1 177 ? -7.330 -6.224 11.984 1.00 98.38 177 LEU A N 1
ATOM 1302 C CA . LEU A 1 177 ? -6.401 -5.145 12.344 1.00 98.38 177 LEU A CA 1
ATOM 1303 C C . LEU A 1 177 ? -4.943 -5.560 12.126 1.00 98.38 177 LEU A C 1
ATOM 1305 O O . LEU A 1 177 ? -4.185 -4.836 11.482 1.00 98.38 177 LEU A O 1
ATOM 1309 N N . THR A 1 178 ? -4.566 -6.743 12.615 1.00 98.56 178 THR A N 1
ATOM 1310 C CA . THR A 1 178 ? -3.198 -7.273 12.494 1.00 98.56 178 THR A CA 1
ATOM 1311 C C . THR A 1 178 ? -2.802 -7.477 11.029 1.00 98.56 178 THR A C 1
ATOM 1313 O O . THR A 1 178 ? -1.706 -7.085 10.612 1.00 98.56 178 THR A O 1
ATOM 1316 N N . ALA A 1 179 ? -3.710 -8.038 10.224 1.00 98.06 179 ALA A N 1
ATOM 1317 C CA . ALA A 1 179 ? -3.504 -8.208 8.790 1.00 98.06 179 ALA A CA 1
ATOM 1318 C C . ALA A 1 179 ? -3.353 -6.854 8.077 1.00 98.06 179 ALA A C 1
ATOM 1320 O O . ALA A 1 179 ? -2.387 -6.658 7.342 1.00 98.06 179 ALA A O 1
ATOM 1321 N N . SER A 1 180 ? -4.241 -5.890 8.340 1.00 98.19 180 SER A N 1
ATOM 1322 C CA . SER A 1 180 ? -4.181 -4.560 7.722 1.00 98.19 180 SER A CA 1
ATOM 1323 C C . SER A 1 180 ? -2.925 -3.777 8.104 1.00 98.19 180 SER A C 1
ATOM 1325 O O . SER A 1 180 ? -2.348 -3.125 7.236 1.00 98.19 180 SER A O 1
ATOM 1327 N N . ILE A 1 181 ? -2.460 -3.865 9.357 1.00 98.31 181 ILE A N 1
ATOM 1328 C CA . ILE A 1 181 ? -1.181 -3.273 9.792 1.00 98.31 181 ILE A CA 1
ATOM 1329 C C . ILE A 1 181 ? -0.024 -3.867 8.979 1.00 98.31 181 ILE A C 1
ATOM 1331 O O . ILE A 1 181 ? 0.779 -3.127 8.407 1.00 98.31 181 ILE A O 1
ATOM 1335 N N . THR A 1 182 ? 0.024 -5.196 8.867 1.00 98.06 182 THR A N 1
ATOM 1336 C CA . THR A 1 182 ? 1.081 -5.912 8.138 1.00 98.06 182 THR A CA 1
ATOM 1337 C C . THR A 1 182 ? 1.092 -5.537 6.654 1.00 98.06 182 THR A C 1
ATOM 1339 O O . THR A 1 182 ? 2.140 -5.171 6.115 1.00 98.06 182 THR A O 1
ATOM 1342 N N . THR A 1 183 ? -0.075 -5.556 6.002 1.00 97.69 183 THR A N 1
ATOM 1343 C CA . THR A 1 183 ? -0.231 -5.182 4.589 1.00 97.69 183 THR A CA 1
ATOM 1344 C C . THR A 1 183 ? 0.152 -3.723 4.346 1.00 97.69 183 THR A C 1
ATOM 1346 O O . THR A 1 183 ? 0.866 -3.425 3.388 1.00 97.69 183 THR A O 1
ATOM 1349 N N . LEU A 1 184 ? -0.260 -2.805 5.227 1.00 97.88 184 LEU A N 1
ATOM 1350 C CA . LEU A 1 184 ? 0.064 -1.384 5.106 1.00 97.88 184 LEU A CA 1
ATOM 1351 C C . LEU A 1 184 ? 1.570 -1.118 5.252 1.00 97.88 184 LEU A C 1
ATOM 1353 O O . LEU A 1 184 ? 2.127 -0.320 4.492 1.00 97.88 184 LEU A O 1
ATOM 1357 N N . LEU A 1 185 ? 2.242 -1.793 6.190 1.00 97.19 185 LEU A N 1
ATOM 1358 C CA . LEU A 1 185 ? 3.694 -1.693 6.361 1.00 97.19 185 LEU A CA 1
ATOM 1359 C C . LEU A 1 185 ? 4.452 -2.244 5.151 1.00 97.19 185 LEU A C 1
ATOM 1361 O O . LEU A 1 185 ? 5.376 -1.586 4.667 1.00 97.19 185 LEU A O 1
ATOM 1365 N N . ALA A 1 186 ? 4.049 -3.412 4.642 1.00 96.00 186 ALA A N 1
ATOM 1366 C CA . ALA A 1 186 ? 4.640 -4.003 3.443 1.00 96.00 186 ALA A CA 1
ATOM 1367 C C . ALA A 1 186 ? 4.493 -3.061 2.238 1.00 96.00 186 ALA A C 1
ATOM 1369 O O . ALA A 1 186 ? 5.490 -2.665 1.640 1.00 96.00 186 ALA A O 1
ATOM 1370 N N . ALA A 1 187 ? 3.278 -2.577 1.971 1.00 95.19 187 ALA A N 1
ATOM 1371 C CA . ALA A 1 187 ? 3.020 -1.665 0.860 1.00 95.19 187 ALA A CA 1
ATOM 1372 C C . ALA A 1 187 ? 3.750 -0.316 0.998 1.00 95.19 187 ALA A C 1
ATOM 1374 O O . ALA A 1 187 ? 4.118 0.299 -0.003 1.00 95.19 187 ALA A O 1
ATOM 1375 N N . THR A 1 188 ? 3.973 0.162 2.227 1.00 93.88 188 THR A N 1
ATOM 1376 C CA . THR A 1 188 ? 4.744 1.392 2.476 1.00 93.88 188 THR A CA 1
ATOM 1377 C C . THR A 1 188 ? 6.234 1.187 2.208 1.00 93.88 188 THR A C 1
ATOM 1379 O O . THR A 1 188 ? 6.867 2.083 1.648 1.00 93.88 188 THR A O 1
ATOM 1382 N N . ARG A 1 189 ? 6.790 0.022 2.567 1.00 93.00 189 ARG A N 1
ATOM 1383 C CA . ARG A 1 189 ? 8.188 -0.345 2.290 1.00 93.00 189 ARG A CA 1
ATOM 1384 C C . ARG A 1 189 ? 8.435 -0.549 0.798 1.00 93.00 189 ARG A C 1
ATOM 1386 O O . ARG A 1 189 ? 9.427 -0.055 0.275 1.00 93.00 189 ARG A O 1
ATOM 1393 N N . ASP A 1 190 ? 7.503 -1.217 0.127 1.00 89.38 190 ASP A N 1
ATOM 1394 C CA . ASP A 1 190 ? 7.591 -1.538 -1.300 1.00 89.38 190 ASP A CA 1
ATOM 1395 C C . ASP A 1 190 ? 7.212 -0.351 -2.192 1.00 89.38 190 ASP A C 1
ATOM 1397 O O . ASP A 1 190 ? 7.253 -0.436 -3.424 1.00 89.38 190 ASP A O 1
ATOM 1401 N N . ARG A 1 191 ? 6.834 0.782 -1.586 1.00 84.25 191 ARG A N 1
ATOM 1402 C CA . ARG A 1 191 ? 6.478 1.986 -2.320 1.00 84.25 191 ARG A CA 1
ATOM 1403 C C . ARG A 1 191 ? 7.694 2.433 -3.135 1.00 84.25 191 ARG A C 1
ATOM 1405 O O . ARG A 1 191 ? 8.698 2.840 -2.548 1.00 84.25 191 ARG A O 1
ATOM 1412 N N . PRO A 1 192 ? 7.607 2.453 -4.478 1.00 72.75 192 PRO A N 1
ATOM 1413 C CA . PRO A 1 192 ? 8.705 2.948 -5.289 1.00 72.75 192 PRO A CA 1
ATOM 1414 C C . PRO A 1 192 ? 8.978 4.399 -4.893 1.00 72.75 192 PRO A C 1
ATOM 1416 O O . PRO A 1 192 ? 8.035 5.199 -4.800 1.00 72.75 192 PRO A O 1
ATOM 1419 N N . ALA A 1 193 ? 10.252 4.725 -4.651 1.00 68.62 193 ALA A N 1
ATOM 1420 C CA . ALA A 1 193 ? 10.684 6.072 -4.297 1.00 68.62 193 ALA A CA 1
ATOM 1421 C C . ALA A 1 193 ? 10.003 7.092 -5.224 1.00 68.62 193 ALA A C 1
ATOM 1423 O O . ALA A 1 193 ? 9.886 6.899 -6.443 1.00 68.62 193 ALA A O 1
ATOM 1424 N N . ARG A 1 194 ? 9.436 8.144 -4.631 1.00 57.78 194 ARG A N 1
ATOM 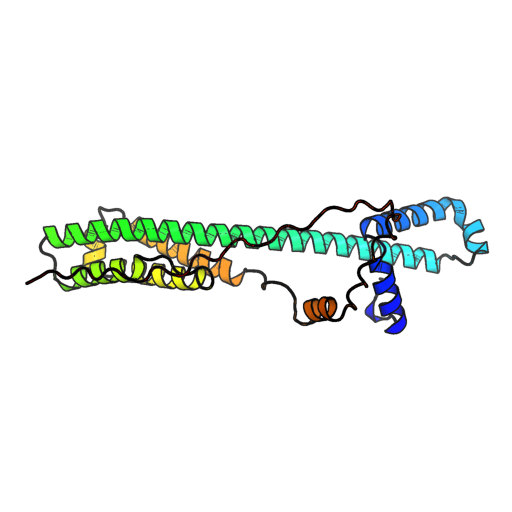1425 C CA . ARG A 1 194 ? 8.595 9.110 -5.341 1.00 57.78 194 ARG A CA 1
ATOM 1426 C C . ARG A 1 194 ? 9.460 9.937 -6.308 1.00 57.78 194 ARG A C 1
ATOM 1428 O O . ARG A 1 194 ? 9.862 11.018 -5.938 1.00 57.78 194 ARG A O 1
ATOM 1435 N N . ARG A 1 195 ? 9.631 9.435 -7.541 1.00 50.34 195 ARG A N 1
ATOM 1436 C CA . ARG A 1 195 ? 10.190 10.081 -8.755 1.00 50.34 195 ARG A CA 1
ATOM 1437 C C . ARG A 1 195 ? 11.601 10.688 -8.614 1.00 50.34 195 ARG A C 1
ATOM 1439 O O . ARG A 1 195 ? 11.767 11.680 -7.925 1.00 50.34 195 ARG A O 1
ATOM 1446 N N . GLY A 1 196 ? 12.518 10.144 -9.420 1.00 47.19 196 GLY A N 1
ATOM 1447 C CA . GLY A 1 196 ? 13.835 10.688 -9.738 1.00 47.19 196 GLY A CA 1
ATOM 1448 C C . GLY A 1 196 ? 14.847 10.487 -8.624 1.00 47.19 196 GLY A C 1
ATOM 1449 O O . GLY A 1 196 ? 14.673 11.010 -7.526 1.00 47.19 196 GLY A O 1
ATOM 1450 N N . THR A 1 197 ? 15.950 9.796 -8.903 1.00 45.69 197 THR A N 1
ATOM 1451 C CA . THR A 1 197 ? 17.174 10.173 -8.190 1.00 45.69 197 THR A CA 1
ATOM 1452 C C . THR A 1 197 ? 17.425 11.668 -8.459 1.00 45.69 197 THR A C 1
ATOM 1454 O O . THR A 1 197 ? 16.969 12.188 -9.489 1.00 45.69 197 THR A O 1
ATOM 1457 N N . PRO A 1 198 ? 18.092 12.404 -7.554 1.00 51.66 198 PRO A N 1
ATOM 1458 C CA . PRO A 1 198 ? 18.485 13.789 -7.810 1.00 51.66 198 PRO A CA 1
ATOM 1459 C C . PRO A 1 198 ? 19.128 13.955 -9.192 1.00 51.66 198 PRO A C 1
ATOM 1461 O O . PRO A 1 198 ? 18.815 14.910 -9.886 1.00 51.66 198 PRO A O 1
ATOM 1464 N N . GLU A 1 199 ? 19.881 12.952 -9.652 1.00 46.09 199 GLU A N 1
ATOM 1465 C CA . GLU A 1 199 ? 20.516 12.915 -10.974 1.00 46.09 199 GLU A CA 1
ATOM 1466 C C . GLU A 1 199 ? 19.509 12.889 -12.139 1.00 46.09 199 GLU A C 1
ATOM 1468 O O . GLU A 1 199 ? 19.720 13.539 -13.159 1.00 46.09 199 GLU A O 1
ATOM 1473 N N . GLU A 1 200 ? 18.390 12.170 -12.006 1.00 44.06 200 GLU A N 1
ATOM 1474 C CA . GLU A 1 200 ? 17.335 12.107 -13.030 1.00 44.06 200 GLU A CA 1
ATOM 1475 C C . GLU A 1 200 ? 16.537 13.422 -13.103 1.00 44.06 200 GLU A C 1
ATOM 1477 O O . GLU A 1 200 ? 16.036 13.799 -14.164 1.00 44.06 200 GLU A O 1
ATOM 1482 N N . THR A 1 201 ? 16.449 14.140 -11.977 1.00 47.91 201 THR A N 1
ATOM 1483 C CA . THR A 1 201 ? 15.796 15.456 -11.893 1.00 47.91 201 THR A CA 1
ATOM 1484 C C . THR A 1 201 ? 16.738 16.565 -12.364 1.00 47.91 201 THR A C 1
ATOM 1486 O O . THR A 1 201 ? 16.323 17.400 -13.157 1.00 47.91 201 THR A O 1
ATOM 1489 N N . GLU A 1 202 ? 18.023 16.519 -12.000 1.00 45.31 202 GLU A N 1
ATOM 1490 C CA . GLU A 1 202 ? 19.067 17.410 -12.524 1.00 45.31 202 GLU A CA 1
ATOM 1491 C C . GLU A 1 202 ? 19.262 17.239 -14.030 1.00 45.31 202 GLU A C 1
ATOM 1493 O O . GLU A 1 202 ? 19.494 18.220 -14.729 1.00 45.31 202 GLU A O 1
ATOM 1498 N N . PHE A 1 203 ? 19.119 16.027 -14.571 1.00 52.75 203 PHE A N 1
ATOM 1499 C CA . PHE A 1 203 ? 19.172 15.810 -16.017 1.00 52.75 203 PHE A CA 1
ATOM 1500 C C . PHE A 1 203 ? 17.981 16.442 -16.760 1.00 52.75 203 PHE A C 1
ATOM 1502 O O . PHE A 1 203 ? 18.116 16.813 -17.927 1.00 52.75 203 PHE A O 1
ATOM 1509 N N . LEU A 1 204 ? 16.824 16.582 -16.100 1.00 49.06 204 LEU A N 1
ATOM 1510 C CA . LEU A 1 204 ? 15.640 17.256 -16.644 1.00 49.06 204 LEU A CA 1
ATOM 1511 C C . LEU A 1 204 ? 15.678 18.780 -16.421 1.00 49.06 204 LEU A C 1
ATOM 1513 O O . LEU A 1 204 ? 15.275 19.517 -17.320 1.00 49.06 204 LEU A O 1
ATOM 1517 N N . ASP A 1 205 ? 16.195 19.252 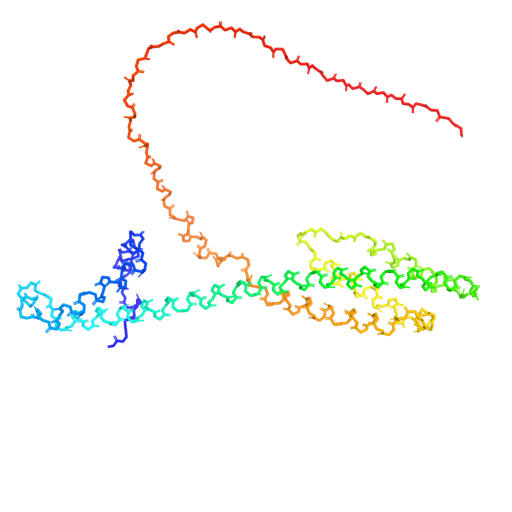-15.282 1.00 47.56 205 ASP A N 1
ATOM 1518 C CA . ASP A 1 205 ? 16.294 20.681 -14.936 1.00 47.56 205 ASP A CA 1
ATOM 1519 C C . ASP A 1 205 ? 17.498 21.385 -15.589 1.00 47.56 205 ASP A C 1
ATOM 1521 O O . ASP A 1 205 ? 17.400 22.565 -15.923 1.00 47.56 205 ASP A O 1
ATOM 1525 N N . ASN A 1 206 ? 18.598 20.674 -15.871 1.00 46.84 206 ASN A N 1
ATOM 1526 C CA . ASN A 1 206 ? 19.727 21.206 -16.649 1.00 46.84 206 ASN A CA 1
ATOM 1527 C C . ASN A 1 206 ? 19.479 21.194 -18.166 1.00 46.84 206 ASN A C 1
ATOM 1529 O O . ASN A 1 206 ? 20.383 21.521 -18.942 1.00 46.84 206 ASN A O 1
ATOM 1533 N N . GLN A 1 207 ? 18.274 20.839 -18.629 1.00 49.97 207 GLN A N 1
ATOM 1534 C CA . GLN A 1 207 ? 17.938 21.054 -20.031 1.00 49.97 207 GLN A CA 1
ATOM 1535 C C . GLN A 1 207 ? 17.674 22.545 -20.260 1.00 49.97 207 GLN A C 1
ATOM 1537 O O . GLN A 1 207 ? 16.802 23.115 -19.596 1.00 49.97 207 GLN A O 1
ATOM 1542 N N . PRO A 1 208 ? 18.354 23.200 -21.223 1.00 45.56 208 PRO A N 1
ATOM 1543 C CA . PRO A 1 208 ? 17.910 24.503 -21.681 1.00 45.56 208 PRO A CA 1
ATOM 1544 C C . PRO A 1 208 ? 16.474 24.315 -22.161 1.00 45.56 208 PRO A C 1
ATOM 1546 O O . PRO A 1 208 ? 16.232 23.582 -23.125 1.00 45.56 208 PRO A O 1
ATOM 1549 N N . ARG A 1 209 ? 15.514 24.920 -21.445 1.00 47.34 209 ARG A N 1
ATOM 1550 C CA . ARG A 1 209 ? 14.112 24.956 -21.865 1.00 47.34 209 ARG A CA 1
ATOM 1551 C C . ARG A 1 209 ? 14.133 25.327 -23.335 1.00 47.34 209 ARG A C 1
ATOM 1553 O O . ARG A 1 209 ? 14.647 26.398 -23.662 1.00 47.34 209 ARG A O 1
ATOM 1560 N N . ARG A 1 210 ? 13.653 24.426 -24.208 1.00 49.72 210 ARG A N 1
ATOM 1561 C CA . ARG A 1 210 ? 13.551 24.731 -25.638 1.00 49.72 210 ARG A CA 1
ATOM 1562 C C . ARG A 1 210 ? 12.931 26.126 -25.720 1.00 49.72 210 ARG A C 1
ATOM 1564 O O . ARG A 1 210 ? 11.883 26.310 -25.087 1.00 49.72 210 ARG A O 1
ATOM 1571 N N . PRO A 1 211 ? 13.568 27.100 -26.399 1.00 52.16 211 PRO A N 1
ATOM 1572 C CA . PRO A 1 211 ? 12.902 28.361 -26.657 1.00 52.16 211 PRO A CA 1
ATOM 1573 C C . PRO A 1 211 ? 11.561 27.971 -27.254 1.00 52.16 211 PRO A C 1
ATOM 1575 O O . PRO A 1 211 ? 11.504 27.150 -28.176 1.00 52.16 211 PRO A O 1
ATOM 1578 N N . ARG A 1 212 ? 10.488 28.416 -26.596 1.00 53.31 212 ARG A N 1
ATOM 1579 C CA . ARG A 1 212 ? 9.127 28.201 -27.066 1.00 53.31 212 ARG A CA 1
ATOM 1580 C C . ARG A 1 212 ? 9.184 28.650 -28.518 1.00 53.31 212 ARG A C 1
ATOM 1582 O O . ARG A 1 212 ? 9.529 29.800 -28.754 1.00 53.31 212 ARG A O 1
ATOM 1589 N N . ALA A 1 213 ? 9.037 27.719 -29.460 1.00 55.00 213 ALA A N 1
ATOM 1590 C CA . ALA A 1 213 ? 9.015 28.091 -30.859 1.00 55.00 213 ALA A CA 1
ATOM 1591 C C . ALA A 1 213 ? 7.831 29.039 -30.962 1.00 55.00 213 ALA A C 1
ATOM 1593 O O . ALA A 1 213 ? 6.690 28.607 -30.766 1.00 55.00 213 ALA A O 1
ATOM 1594 N N . ASP A 1 214 ? 8.121 30.331 -31.102 1.00 59.31 214 ASP A N 1
ATOM 1595 C CA . ASP A 1 214 ? 7.081 31.313 -31.300 1.00 59.31 214 ASP A CA 1
ATOM 1596 C C . ASP A 1 214 ? 6.281 30.813 -32.503 1.00 59.31 214 ASP A C 1
ATOM 1598 O O . ASP A 1 214 ? 6.883 30.422 -33.514 1.00 59.31 214 ASP A O 1
ATOM 1602 N N . PRO A 1 215 ? 4.950 30.683 -32.370 1.00 59.19 215 PRO A N 1
ATOM 1603 C CA . PRO A 1 215 ? 4.135 30.234 -33.480 1.00 59.19 215 PRO A CA 1
ATOM 1604 C C . PRO A 1 215 ? 4.474 31.123 -34.683 1.00 59.19 215 PRO A C 1
ATOM 1606 O O . PRO A 1 215 ? 4.564 32.343 -34.508 1.00 59.19 215 PRO A O 1
ATOM 1609 N N . PRO A 1 216 ? 4.728 30.541 -35.872 1.00 56.62 216 PRO A N 1
ATOM 1610 C CA . PRO A 1 216 ? 5.089 31.316 -37.049 1.00 56.62 216 PRO A CA 1
ATOM 1611 C C . PRO A 1 216 ? 4.037 32.403 -37.228 1.00 56.62 216 PRO A C 1
ATOM 1613 O O . PRO A 1 216 ? 2.848 32.087 -37.282 1.00 56.62 216 PRO A O 1
ATOM 1616 N N . GLY A 1 217 ? 4.502 33.657 -37.213 1.00 54.19 217 GLY A N 1
ATOM 1617 C CA . GLY A 1 217 ? 3.687 34.864 -37.183 1.00 54.19 217 GLY A CA 1
ATOM 1618 C C . GLY A 1 217 ? 2.449 34.710 -38.049 1.00 54.19 217 GLY A C 1
ATOM 1619 O O . GLY A 1 217 ? 2.532 34.702 -39.277 1.00 54.19 217 GLY A O 1
ATOM 1620 N N . GLY A 1 218 ? 1.311 34.536 -37.373 1.00 51.81 218 GLY A N 1
ATOM 1621 C CA . GLY A 1 218 ? 0.005 34.579 -37.996 1.00 51.81 218 GLY A CA 1
ATOM 1622 C C . GLY A 1 218 ? -0.119 35.922 -38.688 1.00 51.81 218 GLY A C 1
ATOM 1623 O O . GLY A 1 218 ? 0.092 36.962 -38.067 1.00 51.81 218 GLY A O 1
ATOM 1624 N N . LEU A 1 219 ? -0.382 35.850 -39.988 1.00 55.50 219 LEU A N 1
ATOM 1625 C CA . LEU A 1 219 ? -0.621 36.977 -40.868 1.00 55.50 219 LEU A CA 1
ATOM 1626 C C . LEU A 1 219 ? -1.489 38.022 -40.170 1.00 55.50 219 LEU A C 1
ATOM 1628 O O . LEU A 1 219 ? -2.608 37.747 -39.738 1.00 55.50 219 LEU A O 1
ATOM 1632 N N . ASP A 1 220 ? -0.915 39.214 -40.086 1.00 54.81 220 ASP A N 1
ATOM 1633 C CA . ASP A 1 220 ? -1.543 40.464 -39.703 1.00 54.81 220 ASP A CA 1
ATOM 1634 C C . ASP A 1 220 ? -2.701 40.759 -40.669 1.00 54.81 220 ASP A C 1
ATOM 1636 O O . ASP A 1 220 ? -2.538 41.387 -41.716 1.00 54.81 220 ASP A O 1
ATOM 1640 N N . THR A 1 221 ? -3.886 40.228 -40.364 1.00 55.56 221 THR A N 1
ATOM 1641 C CA . THR A 1 221 ? -5.137 40.678 -40.971 1.00 55.56 221 THR A CA 1
ATOM 1642 C C . THR A 1 221 ? -5.793 41.693 -40.053 1.00 55.56 221 THR A C 1
ATOM 1644 O O . THR A 1 221 ? -6.535 41.348 -39.138 1.00 55.56 221 THR A O 1
ATOM 1647 N N . SER A 1 222 ? -5.516 42.950 -40.384 1.00 50.84 222 SER A N 1
ATOM 1648 C CA . SER A 1 222 ? -6.442 44.080 -40.368 1.00 50.84 222 SER A CA 1
ATOM 1649 C C . SER A 1 222 ? -7.108 44.452 -39.040 1.00 50.84 222 SER A C 1
ATOM 1651 O O . SER A 1 222 ? -8.052 43.821 -38.572 1.00 50.84 222 SER A O 1
ATOM 1653 N N . GLN A 1 223 ? -6.700 45.625 -38.554 1.00 53.84 223 GLN A N 1
ATOM 1654 C CA . GLN A 1 223 ? -7.571 46.799 -38.414 1.00 53.84 223 GLN A CA 1
ATOM 1655 C C . GLN A 1 223 ? -9.063 46.512 -38.175 1.00 53.84 223 GLN A C 1
ATOM 1657 O O . GLN A 1 223 ? -9.826 46.232 -39.097 1.00 53.84 223 GLN A O 1
ATOM 1662 N N . GLY A 1 224 ? -9.496 46.734 -36.938 1.00 50.97 224 GLY A N 1
ATOM 1663 C CA . GLY A 1 224 ? -10.903 46.740 -36.565 1.00 50.97 224 GLY A CA 1
ATOM 1664 C C . GLY A 1 224 ? -11.120 47.494 -35.264 1.00 50.97 224 GLY A C 1
ATOM 1665 O O . GLY A 1 224 ? -11.372 46.895 -34.227 1.00 50.97 224 GLY A O 1
ATOM 1666 N N . SER A 1 225 ? -10.982 48.815 -35.328 1.00 55.97 225 SER A N 1
ATOM 1667 C CA . SER A 1 225 ? -11.375 49.784 -34.306 1.00 55.97 225 SER A CA 1
ATOM 1668 C C . SER A 1 225 ? -12.720 49.456 -33.645 1.00 55.97 225 SER A C 1
ATOM 1670 O O . SER A 1 225 ? -13.695 49.219 -34.358 1.00 55.97 225 SER A O 1
ATOM 1672 N N . ARG A 1 226 ? -12.788 49.553 -32.310 1.00 48.28 226 ARG A N 1
ATOM 1673 C CA . ARG A 1 226 ? -13.929 50.057 -31.505 1.00 48.28 226 ARG A CA 1
ATOM 1674 C C . ARG A 1 226 ? -13.511 50.066 -30.030 1.00 48.28 226 ARG A C 1
ATOM 1676 O O . ARG A 1 226 ? -13.137 49.039 -29.484 1.00 48.28 226 ARG A O 1
ATOM 1683 N N . SER A 1 227 ? -13.310 51.264 -29.479 1.00 53.19 227 SER A N 1
ATOM 1684 C CA . SER A 1 227 ? -14.252 51.892 -28.532 1.00 53.19 227 SER A CA 1
ATOM 1685 C C . SER A 1 227 ? -14.271 51.115 -27.214 1.00 53.19 227 SER A C 1
ATOM 1687 O O . SER A 1 227 ? -14.892 50.069 -27.113 1.00 53.19 227 SER A O 1
ATOM 1689 N N . ALA A 1 228 ? -13.412 51.473 -26.259 1.00 58.06 228 ALA A N 1
ATOM 1690 C CA . ALA A 1 228 ? -13.755 52.450 -25.223 1.00 58.06 228 ALA A CA 1
ATOM 1691 C C . ALA A 1 228 ? -15.124 52.142 -24.603 1.00 58.06 228 ALA A C 1
ATOM 1693 O O . ALA A 1 228 ? -16.140 52.539 -25.160 1.00 58.06 228 ALA A O 1
ATOM 1694 N N . ASP A 1 229 ? -15.119 51.474 -23.450 1.00 50.06 229 ASP A N 1
ATOM 1695 C CA . ASP A 1 229 ? -16.038 51.859 -22.385 1.00 50.06 229 ASP A CA 1
ATOM 1696 C C . ASP A 1 229 ? -15.454 51.529 -20.996 1.00 50.06 229 ASP A C 1
ATOM 1698 O O . ASP A 1 229 ? -14.760 50.514 -20.847 1.00 50.06 229 ASP A O 1
ATOM 1702 N N . PRO A 1 230 ? -15.660 52.413 -20.002 1.00 64.56 230 PRO A N 1
ATOM 1703 C CA . PRO A 1 230 ? -14.975 52.414 -18.720 1.00 64.56 230 PRO A CA 1
ATOM 1704 C C . PRO A 1 230 ? -15.806 51.732 -17.616 1.00 64.56 230 PRO A C 1
ATOM 1706 O O . PRO A 1 230 ? -16.958 51.361 -17.801 1.00 64.56 230 PRO A O 1
ATOM 1709 N N . GLU A 1 231 ? -15.198 51.626 -16.433 1.00 56.34 231 GLU A N 1
ATOM 1710 C CA . GLU A 1 231 ? -15.887 51.549 -15.137 1.00 56.34 231 GLU A CA 1
ATOM 1711 C C . GLU A 1 231 ? -16.904 50.414 -14.916 1.00 56.34 231 GLU A C 1
ATOM 1713 O O . GLU A 1 231 ? -18.107 50.565 -15.106 1.00 56.34 231 GLU A O 1
ATOM 1718 N N . ARG A 1 232 ? -16.456 49.335 -14.261 1.00 54.31 232 ARG A N 1
ATOM 1719 C CA . ARG A 1 232 ? -17.282 48.677 -13.232 1.00 54.31 232 ARG A CA 1
ATOM 1720 C C . ARG A 1 232 ? -16.470 48.346 -11.986 1.00 54.31 232 ARG A C 1
ATOM 1722 O O . ARG A 1 232 ? -15.963 47.248 -11.808 1.00 54.31 232 ARG A O 1
ATOM 1729 N N . MET A 1 233 ? -16.348 49.377 -11.156 1.00 55.19 233 MET A N 1
ATOM 1730 C CA . MET A 1 233 ? -16.858 49.413 -9.784 1.00 55.19 233 MET A CA 1
ATOM 1731 C C . MET A 1 233 ? -16.673 48.138 -8.944 1.00 55.19 233 MET A C 1
ATOM 1733 O O . MET A 1 233 ? -17.485 47.214 -8.974 1.00 55.19 233 MET A O 1
ATOM 1737 N N . SER A 1 234 ? -15.628 48.168 -8.120 1.00 59.12 234 SER A N 1
ATOM 1738 C CA . SER A 1 234 ? -15.481 47.361 -6.910 1.00 59.12 234 SER A CA 1
ATOM 1739 C C . SER A 1 234 ? -16.666 47.570 -5.957 1.00 59.12 234 SER A C 1
ATOM 1741 O O . SER A 1 234 ? -16.947 48.717 -5.603 1.00 59.12 234 SER A O 1
ATOM 1743 N N . PRO A 1 235 ? -17.301 46.511 -5.435 1.00 65.31 235 PRO A N 1
ATOM 1744 C CA . PRO A 1 235 ? -17.985 46.588 -4.157 1.00 65.31 235 PRO A CA 1
ATOM 1745 C C . PRO A 1 235 ? -17.005 46.273 -3.019 1.00 65.31 235 PRO A C 1
ATOM 1747 O O . PRO A 1 235 ? -16.346 45.234 -2.985 1.00 65.31 235 PRO A O 1
ATOM 1750 N N . ALA A 1 236 ? -16.918 47.238 -2.109 1.00 62.03 236 ALA A N 1
ATOM 1751 C CA . ALA A 1 236 ? -16.195 47.210 -0.847 1.00 62.03 236 ALA A CA 1
ATOM 1752 C C . ALA A 1 236 ? -16.810 46.191 0.153 1.00 62.03 236 ALA A C 1
ATOM 1754 O O . ALA A 1 236 ? -17.907 45.676 -0.079 1.00 62.03 236 ALA A O 1
ATOM 1755 N N . PRO A 1 237 ? -16.110 45.879 1.259 1.00 62.53 237 PRO A N 1
ATOM 1756 C CA . PRO A 1 237 ? -16.383 44.737 2.126 1.00 62.53 237 PRO A CA 1
ATOM 1757 C C . PRO A 1 237 ? -17.553 44.994 3.084 1.00 62.53 237 PRO A C 1
ATOM 1759 O O . PRO A 1 237 ? -17.693 46.083 3.635 1.00 62.53 237 PRO A O 1
ATOM 1762 N N . SER A 1 238 ? -18.371 43.966 3.318 1.00 64.88 238 SER A N 1
ATOM 1763 C CA . SER A 1 238 ? -19.334 43.939 4.423 1.00 64.88 238 SER A CA 1
ATOM 1764 C C . SER A 1 238 ? -18.741 43.131 5.571 1.00 64.88 238 SER A C 1
ATOM 1766 O O . SER A 1 238 ? -18.631 41.909 5.490 1.00 64.88 238 SER A O 1
ATOM 1768 N N . ASP A 1 239 ? -18.328 43.853 6.602 1.00 58.91 239 ASP A N 1
ATOM 1769 C CA . ASP A 1 239 ? -17.907 43.348 7.908 1.00 58.91 239 ASP A CA 1
ATOM 1770 C C . ASP A 1 239 ? -19.096 43.500 8.905 1.00 58.91 239 ASP A C 1
ATOM 1772 O O . ASP A 1 239 ? -20.192 43.898 8.501 1.00 58.91 239 ASP A O 1
ATOM 1776 N N . PRO A 1 240 ? -18.957 43.166 10.196 1.00 61.25 240 PRO A N 1
ATOM 1777 C CA . PRO A 1 240 ? -19.515 41.985 10.846 1.00 61.25 240 PRO A CA 1
ATOM 1778 C C . PRO A 1 240 ? -20.827 42.244 11.615 1.00 61.25 240 PRO A C 1
ATOM 1780 O O . PRO A 1 240 ? -21.066 43.330 12.139 1.00 61.25 240 PRO A O 1
ATOM 1783 N N . SER A 1 241 ? -21.657 41.206 11.781 1.00 62.81 241 SER A N 1
ATOM 1784 C CA . SER A 1 241 ? -22.779 41.225 12.734 1.00 62.81 241 SER A CA 1
ATOM 1785 C C . SER A 1 241 ? -22.383 40.590 14.077 1.00 62.81 241 SER A C 1
ATOM 1787 O O . SER A 1 241 ? -22.034 39.408 14.104 1.00 62.81 241 SER A O 1
ATOM 1789 N N . PRO A 1 242 ? -22.472 41.328 15.200 1.00 67.75 242 PRO A N 1
ATOM 1790 C CA . PRO A 1 242 ? -22.316 40.792 16.544 1.00 67.75 242 PRO A CA 1
ATOM 1791 C C . PRO A 1 242 ? -23.671 40.291 17.065 1.00 67.75 242 PRO A C 1
ATOM 1793 O O . PRO A 1 242 ? -24.531 41.086 17.442 1.00 67.75 242 PRO A O 1
ATOM 1796 N N . SER A 1 243 ? -23.870 38.971 17.137 1.00 64.62 243 SER A N 1
ATOM 1797 C CA . SER A 1 243 ? -24.983 38.413 17.916 1.00 64.62 243 SER A CA 1
ATOM 1798 C C . SER A 1 243 ? -24.534 38.206 19.355 1.00 64.62 243 SER A C 1
ATOM 1800 O O . SER A 1 243 ? -23.920 37.209 19.724 1.00 64.62 243 SER A O 1
ATOM 1802 N N . SER A 1 244 ? -24.865 39.205 20.153 1.00 69.62 244 SER A N 1
ATOM 1803 C CA . SER A 1 244 ? -25.057 39.116 21.591 1.00 69.62 244 SER A CA 1
ATOM 1804 C C . SER A 1 244 ? -26.237 38.190 21.924 1.00 69.62 244 SER A C 1
ATOM 1806 O O . SER A 1 244 ? -27.120 38.035 21.084 1.00 69.62 244 SER A O 1
ATOM 1808 N N . HIS A 1 245 ? -26.225 37.621 23.145 1.00 56.69 245 HIS A N 1
ATOM 1809 C CA . HIS A 1 245 ? -27.355 37.179 24.005 1.00 56.69 245 HIS A CA 1
ATOM 1810 C C . HIS A 1 245 ? -27.120 35.821 24.722 1.00 56.69 245 HIS A C 1
ATOM 1812 O O . HIS A 1 245 ? -26.223 35.082 24.332 1.00 56.69 245 HIS A O 1
ATOM 1818 N N . PRO A 1 246 ? -27.786 35.552 25.869 1.00 68.88 246 PRO A N 1
ATOM 1819 C CA . PRO A 1 246 ? -27.279 35.942 27.189 1.00 68.88 246 PRO A CA 1
ATOM 1820 C C . PRO A 1 246 ? -27.387 34.803 28.239 1.00 68.88 246 PRO A C 1
ATOM 1822 O O . PRO A 1 246 ? -28.085 33.824 28.022 1.00 68.88 246 PRO A O 1
ATOM 1825 N N . ARG A 1 247 ? -26.783 35.040 29.414 1.00 58.53 247 ARG A N 1
ATOM 1826 C CA . ARG A 1 247 ? -27.011 34.391 30.728 1.00 58.53 247 ARG A CA 1
ATOM 1827 C C . ARG A 1 247 ? -26.739 32.892 30.867 1.00 58.53 247 ARG A C 1
ATOM 1829 O O . ARG A 1 247 ? -27.563 32.073 30.420 1.00 58.53 247 ARG A O 1
#

pLDDT: mean 83.48, std 17.06, range [44.06, 98.69]

Organism: NCBI:txid1192034